Protein AF-A0A3M1WRM3-F1 (afdb_monomer)

Nearest PDB structures (foldseek):
  5mj6-assembly1_A  TM=8.760E-01  e=1.468E-23  Homo sapiens
  6oiu-assembly1_A  TM=8.843E-01  e=5.037E-23  Toxoplasma gondii ME49
  6oiu-assembly4_D  TM=8.715E-01  e=1.381E-22  Toxoplasma gondii ME49
  6oiu-assembly2_B  TM=8.677E-01  e=1.381E-22  Toxoplasma gondii ME49
  7v9o-assembly1_A  TM=8.723E-01  e=1.538E-21  Saccharopolyspora erythraea NRRL 2338

Secondary structure (DSSP, 8-state):
-EEEESSEEEEEEEETTTEEEEEEE-SS---GGG--EEEE--EEEEEEEETTEEEEEEE-GGGHHHHHHHHTTHHHHHHHHHHHH-S--SS-EEEEEE--SSSEE--TTEEEEEGGG--SSSTTHHHHHHHHHTTTBTTTBEESSGGGTHHHHHHHHHHHHHHHHHHT-HHHHHHHHHHHHHHHHHH--SS-SSPPP-SSGGGGSSTIIIIIHHHHHHHHHHHH-HHHHHHHHHHHHHHHTTSEE-HHHHHHHHHHHH----HHHHIIIIIS-S--EEEEEEEEETTTTEEEEEEEE-SSS---EEEEEEEE-TT-SS-EEEEEEE-SSEEEEEEE-SS--SEEEESTT--S--EEEE-

Foldseek 3Di:
DDKDWAADWDDWDDDPPRDIDTDHDWPFDWDPLQTDMDDDDWDKDQPDDAPNAGEMETHHPVLVQQRVQQRVLLRVLLNVLCVLQHHQQGRHAYEHEDCDPDQWRLRASHIYGYNVSRDSPNPCNLVSNLSSQLSQFCIFANAPDLLQLLSRQLRSQQSSLVCCCVVPRLVSSLVVLVVLLVQCVVWPDQFFLSHDDDPDSVVNVTSSSHSLSVLLLLLLCVVLDVVLSSVLSNQSSVVRGNHHDHPVSSQVSSCVSSVDDCVLSCCVRGHHGDFWEKEKEWDADPVQQKIKIKIATPDDDFHFDFKWKWFAAPPDPGTDIDTDTDGDRMDMDIGRDPHHGPDIDIPPSSNDSYHYHYD

Mean predicted aligned error: 3.59 Å

pLDDT: mean 96.82, std 2.42, range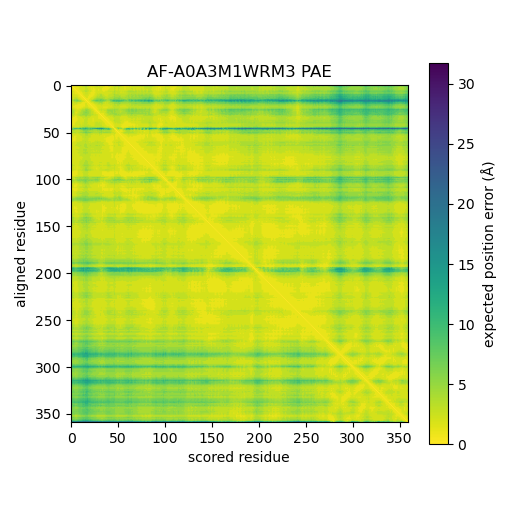 [78.56, 98.94]

Sequence (359 aa):
YQVVANGRLQEETDLPGDRRRTRWETEVRLPTKVMVIGVARFAIDHGAEAAGVPVSSWIYPQDRDAGFVDYALAVPILRFMTTYIGPYPYTKLANVQSSTRYGGMENAGNIFYAESSVTGDSTSEFLIAHEIAHQWFGNSASEARWGHIWLSEGFATYFTHLYREAAHSEKVMRAALAEDREVIFAQAPPWPVVSPPVKDLNYLLNANSYQKGGWILHMLRQQVGDSAFQAGIRRYYARYDLDNALTEDFQAVMEEVSGQDLEDFFQQWLYRAGNPQLKASWSWDSRRQEVTLTFTQEQGALYTLPVDIGFQLPGEAERRIETFDLNARTQTFRIPLPARPEAVVADPQVRLLARITWE

Structure (mmCIF, N/CA/C/O backbone):
data_AF-A0A3M1WRM3-F1
#
_entry.id   AF-A0A3M1WRM3-F1
#
loop_
_atom_site.group_PDB
_atom_site.id
_atom_site.type_symbol
_atom_site.label_atom_id
_atom_site.label_alt_id
_atom_site.label_comp_id
_atom_site.label_asym_id
_atom_site.label_entity_id
_atom_site.label_seq_id
_atom_site.pdbx_PDB_ins_code
_atom_site.Cartn_x
_atom_site.Cartn_y
_atom_site.Cartn_z
_atom_site.occupancy
_atom_site.B_iso_or_equiv
_atom_site.auth_seq_id
_atom_site.auth_comp_id
_atom_site.auth_asym_id
_atom_site.auth_atom_id
_atom_site.pdbx_PDB_model_num
ATOM 1 N N . TYR A 1 1 ? 24.821 9.384 -25.369 1.00 91.62 1 TYR A N 1
ATOM 2 C CA . TYR A 1 1 ? 23.695 9.211 -24.430 1.00 91.62 1 TYR A CA 1
ATOM 3 C C . TYR A 1 1 ? 23.357 7.739 -24.382 1.00 91.62 1 TYR A C 1
ATOM 5 O O . TYR A 1 1 ? 23.510 7.080 -25.404 1.00 91.62 1 TYR A O 1
ATOM 13 N N . GLN A 1 2 ? 22.943 7.230 -23.230 1.00 95.69 2 GLN A N 1
ATOM 14 C CA . GLN A 1 2 ? 22.372 5.898 -23.112 1.00 95.69 2 GLN A CA 1
ATOM 15 C C . GLN A 1 2 ? 20.848 6.002 -23.202 1.00 95.69 2 GLN A C 1
ATOM 17 O O . GLN A 1 2 ? 20.259 7.016 -22.819 1.00 95.69 2 GLN A O 1
ATOM 22 N N . VAL A 1 3 ? 20.228 4.967 -23.762 1.00 97.19 3 VAL A N 1
ATOM 23 C CA . VAL A 1 3 ? 18.776 4.867 -23.925 1.00 97.19 3 VAL A CA 1
ATOM 24 C C . VAL A 1 3 ? 18.283 3.747 -23.023 1.00 97.19 3 VAL A C 1
ATOM 26 O O . VAL A 1 3 ? 18.911 2.695 -22.976 1.00 97.19 3 VAL A O 1
ATOM 29 N N . VAL A 1 4 ? 17.163 3.960 -22.344 1.00 97.00 4 VAL A N 1
ATOM 30 C CA . VAL A 1 4 ? 16.451 2.943 -21.567 1.00 97.00 4 VAL A CA 1
ATOM 31 C C . VAL A 1 4 ? 14.976 2.973 -21.958 1.00 97.00 4 VAL A C 1
ATOM 33 O O . VAL A 1 4 ? 14.400 4.046 -22.119 1.00 97.00 4 VAL A O 1
ATOM 36 N N . ALA A 1 5 ? 14.367 1.811 -22.164 1.00 97.31 5 ALA A N 1
ATOM 37 C CA . ALA A 1 5 ? 12.948 1.689 -22.493 1.00 97.31 5 ALA A CA 1
ATOM 38 C C . ALA A 1 5 ? 12.374 0.368 -21.957 1.00 97.31 5 ALA A C 1
ATOM 40 O O . ALA A 1 5 ? 13.117 -0.485 -21.447 1.00 97.31 5 ALA A O 1
ATOM 41 N N . ASN A 1 6 ? 11.053 0.195 -22.087 1.00 97.19 6 ASN A N 1
ATOM 42 C CA . ASN A 1 6 ? 10.382 -1.071 -21.783 1.00 97.19 6 ASN A CA 1
ATOM 43 C C . ASN A 1 6 ? 10.990 -2.251 -22.562 1.00 97.19 6 ASN A C 1
ATOM 45 O O . ASN A 1 6 ? 11.439 -2.107 -23.700 1.00 97.19 6 ASN A O 1
ATOM 49 N N . GLY A 1 7 ? 10.971 -3.437 -21.949 1.00 95.12 7 GLY A N 1
ATOM 50 C CA . GLY A 1 7 ? 11.489 -4.664 -22.557 1.00 95.12 7 GLY A CA 1
ATOM 51 C C . GLY A 1 7 ? 13.013 -4.791 -22.525 1.00 95.12 7 GLY A C 1
ATOM 52 O O . GLY A 1 7 ? 13.686 -4.259 -21.641 1.00 95.12 7 GLY A O 1
ATOM 53 N N . ARG A 1 8 ? 13.563 -5.541 -23.482 1.00 94.31 8 ARG A N 1
ATOM 54 C CA . ARG A 1 8 ? 14.998 -5.810 -23.636 1.00 94.31 8 ARG A CA 1
ATOM 55 C C . ARG A 1 8 ? 15.576 -5.019 -24.806 1.00 94.31 8 ARG A C 1
ATOM 57 O O . ARG A 1 8 ? 14.936 -4.891 -25.849 1.00 94.31 8 ARG A O 1
ATOM 64 N N . LEU A 1 9 ? 16.806 -4.536 -24.639 1.00 95.69 9 LEU A N 1
ATOM 65 C CA . LEU A 1 9 ? 17.601 -3.992 -25.735 1.00 95.69 9 LEU A CA 1
ATOM 66 C C . LEU A 1 9 ? 17.977 -5.139 -26.681 1.00 95.69 9 LEU A C 1
ATOM 68 O O . LEU A 1 9 ? 18.618 -6.096 -26.257 1.00 95.69 9 LEU A O 1
ATOM 72 N N . GLN A 1 10 ? 17.567 -5.036 -27.942 1.00 96.81 10 GLN A N 1
ATOM 73 C CA . GLN A 1 10 ? 17.845 -6.030 -28.984 1.00 96.81 10 GLN A CA 1
ATOM 74 C C . GLN A 1 10 ? 19.042 -5.634 -29.844 1.00 96.81 10 GLN A C 1
ATOM 76 O O . GLN A 1 10 ? 19.822 -6.478 -30.270 1.00 96.81 10 GLN A O 1
ATOM 81 N N . GLU A 1 11 ? 19.169 -4.340 -30.127 1.00 97.31 11 GLU A N 1
ATOM 82 C CA . GLU A 1 11 ? 20.172 -3.818 -31.048 1.00 97.31 11 GLU A CA 1
ATOM 83 C C . GLU A 1 11 ? 20.590 -2.413 -30.622 1.00 97.31 11 GLU A C 1
ATOM 85 O O . GLU A 1 11 ? 19.749 -1.585 -30.259 1.00 97.31 11 GLU A O 1
ATOM 90 N N . GLU A 1 12 ? 21.886 -2.138 -30.724 1.00 96.56 12 GLU A N 1
ATOM 91 C CA . GLU A 1 12 ? 22.457 -0.799 -30.682 1.00 96.56 12 GLU A CA 1
ATOM 92 C C . GLU A 1 12 ? 23.380 -0.624 -31.896 1.00 96.56 12 GLU A C 1
ATOM 94 O O . GLU A 1 12 ? 24.244 -1.460 -32.156 1.00 96.56 12 GLU A O 1
ATOM 99 N N . THR A 1 13 ? 23.181 0.449 -32.664 1.00 96.62 13 THR A N 1
ATOM 100 C CA . THR A 1 13 ? 23.948 0.724 -33.887 1.00 96.62 13 THR A CA 1
ATOM 101 C C . THR A 1 13 ? 24.345 2.190 -33.950 1.00 96.62 13 THR A C 1
ATOM 103 O O . THR A 1 13 ? 23.487 3.081 -33.924 1.00 96.62 13 THR A O 1
ATOM 106 N N . ASP A 1 14 ? 25.643 2.446 -34.092 1.00 96.12 14 ASP A N 1
ATOM 107 C CA . ASP A 1 14 ? 26.153 3.777 -34.405 1.00 96.12 14 ASP A CA 1
ATOM 108 C C . ASP A 1 14 ? 25.859 4.120 -35.875 1.00 96.12 14 ASP A C 1
ATOM 110 O O . ASP A 1 14 ? 26.095 3.332 -36.792 1.00 96.12 14 ASP A O 1
ATOM 114 N N . LEU A 1 15 ? 25.302 5.308 -36.101 1.00 96.00 15 LEU A N 1
ATOM 115 C CA . LEU A 1 15 ? 24.902 5.827 -37.406 1.00 96.00 15 LEU A CA 1
ATOM 116 C C . LEU A 1 15 ? 25.759 7.047 -37.789 1.00 96.00 15 LEU A C 1
ATOM 118 O O . LEU A 1 15 ? 26.285 7.741 -36.915 1.00 96.00 15 LEU A O 1
ATOM 122 N N . PRO A 1 16 ? 25.851 7.397 -39.089 1.00 96.50 16 PRO A N 1
ATOM 123 C CA . PRO A 1 16 ? 26.533 8.614 -39.512 1.00 96.50 16 PRO A CA 1
ATOM 124 C C . PRO A 1 16 ? 25.957 9.884 -38.868 1.00 96.50 16 PRO A C 1
ATOM 126 O O . PRO A 1 16 ? 24.732 10.044 -38.746 1.00 96.50 16 PRO A O 1
ATOM 129 N N . GLY A 1 17 ? 26.861 10.815 -38.550 1.00 93.81 17 GLY A N 1
ATOM 130 C CA . GLY A 1 17 ? 26.539 12.136 -38.006 1.00 93.81 17 GLY A CA 1
ATOM 131 C C . GLY A 1 17 ? 26.310 12.159 -36.494 1.00 93.81 17 GLY A C 1
ATOM 132 O O . GLY A 1 17 ? 25.380 12.830 -36.065 1.00 93.81 17 GLY A O 1
ATOM 133 N N . ASP A 1 18 ? 27.113 11.420 -35.716 1.00 92.62 18 ASP A N 1
ATOM 134 C CA . ASP A 1 18 ? 27.019 11.334 -34.243 1.00 92.62 18 ASP A CA 1
ATOM 135 C C . ASP A 1 18 ? 25.614 10.938 -33.751 1.00 92.62 18 ASP A C 1
ATOM 137 O O . ASP A 1 18 ? 25.055 11.477 -32.796 1.00 92.62 18 ASP A O 1
ATOM 141 N N . ARG A 1 19 ? 24.992 10.002 -34.474 1.00 94.38 19 ARG A N 1
ATOM 142 C CA . ARG A 1 19 ? 23.676 9.459 -34.140 1.00 94.38 19 ARG A CA 1
ATOM 143 C C . ARG A 1 19 ? 23.813 8.007 -33.735 1.00 94.38 19 ARG A C 1
ATOM 145 O O . ARG A 1 19 ? 24.660 7.284 -34.244 1.00 94.38 19 ARG A O 1
ATOM 152 N N . ARG A 1 20 ? 22.902 7.562 -32.882 1.00 94.88 20 ARG A N 1
ATOM 153 C CA . ARG A 1 20 ? 22.774 6.166 -32.475 1.00 94.88 20 ARG A CA 1
ATOM 154 C C . ARG A 1 20 ? 21.327 5.731 -32.608 1.00 94.88 20 ARG A C 1
ATOM 156 O O . ARG A 1 20 ? 20.416 6.504 -32.312 1.00 94.88 20 ARG A O 1
ATOM 163 N N . ARG A 1 21 ? 21.119 4.498 -33.059 1.00 95.56 21 ARG A N 1
ATOM 164 C CA . ARG A 1 21 ? 19.822 3.822 -33.050 1.00 95.56 21 ARG A CA 1
ATOM 165 C C . ARG A 1 21 ? 19.861 2.712 -32.011 1.00 95.56 21 ARG A C 1
ATOM 167 O O . ARG A 1 21 ? 20.806 1.932 -31.996 1.00 95.56 21 ARG A O 1
ATOM 174 N N . THR A 1 22 ? 18.821 2.628 -31.191 1.00 97.38 22 THR A N 1
ATOM 175 C CA . THR A 1 22 ? 18.563 1.475 -30.325 1.00 97.38 22 THR A CA 1
ATOM 176 C C . THR A 1 22 ? 17.213 0.864 -30.685 1.00 97.38 22 THR A C 1
ATOM 178 O O . THR A 1 22 ? 16.271 1.584 -31.029 1.00 97.38 22 THR A O 1
ATOM 181 N N . ARG A 1 23 ? 17.118 -0.466 -30.641 1.00 97.56 23 ARG A N 1
ATOM 182 C CA . ARG A 1 23 ? 15.866 -1.212 -30.814 1.00 97.56 23 ARG A CA 1
ATOM 183 C C . ARG A 1 23 ? 15.558 -1.947 -29.519 1.00 97.56 23 ARG A C 1
ATOM 185 O O . ARG A 1 23 ? 16.370 -2.743 -29.054 1.00 97.56 23 ARG A O 1
ATOM 192 N N . TRP A 1 24 ? 14.382 -1.681 -28.965 1.00 97.31 24 TRP A N 1
ATOM 193 C CA . TRP A 1 24 ? 13.874 -2.309 -27.750 1.00 97.31 24 TRP A CA 1
ATOM 194 C C . TRP A 1 24 ? 12.643 -3.143 -28.080 1.00 97.31 24 TRP A C 1
ATOM 196 O O . TRP A 1 24 ? 11.853 -2.766 -28.946 1.00 97.31 24 TRP A O 1
ATOM 206 N N . GLU A 1 25 ? 12.499 -4.279 -27.409 1.00 96.12 25 GLU A N 1
ATOM 207 C CA . GLU A 1 25 ? 11.408 -5.220 -27.649 1.00 96.12 25 GLU A CA 1
ATOM 208 C C . GLU A 1 25 ? 10.909 -5.815 -26.333 1.00 96.12 25 GLU A C 1
ATOM 210 O O . GLU A 1 25 ? 11.701 -6.230 -25.484 1.00 96.12 25 GLU A O 1
ATOM 215 N N . THR A 1 26 ? 9.587 -5.856 -26.171 1.00 94.69 26 THR A N 1
ATOM 216 C CA . THR A 1 26 ? 8.895 -6.519 -25.063 1.00 94.69 26 THR A CA 1
ATOM 217 C C . THR A 1 26 ? 7.874 -7.493 -25.634 1.00 94.69 26 THR A C 1
ATOM 219 O O . THR A 1 26 ? 7.126 -7.142 -26.543 1.00 94.69 26 THR A O 1
ATOM 222 N N . GLU A 1 27 ? 7.839 -8.707 -25.092 1.00 90.88 27 GLU A N 1
ATOM 223 C CA . GLU A 1 27 ? 6.809 -9.708 -25.408 1.00 90.88 27 GLU A CA 1
ATOM 224 C C . GLU A 1 27 ? 5.552 -9.511 -24.547 1.00 90.88 27 GLU A C 1
ATOM 226 O O . GLU A 1 27 ? 4.472 -9.996 -24.876 1.00 90.88 27 GLU A O 1
ATOM 231 N N . VAL A 1 28 ? 5.684 -8.754 -23.454 1.00 93.31 28 VAL A N 1
ATOM 232 C CA . VAL A 1 28 ? 4.584 -8.408 -22.559 1.00 93.31 28 VAL A CA 1
ATOM 233 C C . VAL A 1 28 ? 3.776 -7.269 -23.170 1.00 93.31 28 VAL A C 1
ATOM 235 O O . VAL A 1 28 ? 4.336 -6.228 -23.531 1.00 93.31 28 VAL A O 1
ATOM 238 N N . ARG A 1 29 ? 2.454 -7.449 -23.267 1.00 91.44 29 ARG A N 1
ATOM 239 C CA . ARG A 1 29 ? 1.526 -6.392 -23.679 1.00 91.44 29 ARG A CA 1
ATOM 240 C C . ARG A 1 29 ? 1.481 -5.320 -22.592 1.00 91.44 29 ARG A C 1
ATOM 242 O O . ARG A 1 29 ? 1.154 -5.618 -21.452 1.00 91.44 29 ARG A O 1
ATOM 249 N N . LEU A 1 30 ? 1.768 -4.074 -22.962 1.00 92.44 30 LEU A N 1
ATOM 250 C CA . LEU A 1 30 ? 1.760 -2.944 -22.034 1.00 92.44 30 LEU A CA 1
ATOM 251 C C . LEU A 1 30 ? 0.628 -1.969 -22.375 1.00 92.44 30 LEU A C 1
ATOM 253 O O . LEU A 1 30 ? 0.494 -1.599 -23.548 1.00 92.44 30 LEU A O 1
ATOM 257 N N . PRO A 1 31 ? -0.162 -1.502 -21.393 1.00 89.88 31 PRO A N 1
ATOM 258 C CA . PRO A 1 31 ? -1.012 -0.338 -21.595 1.00 89.88 31 PRO A CA 1
ATOM 259 C C . PRO A 1 31 ? -0.143 0.906 -21.827 1.00 89.88 31 PRO A C 1
ATOM 261 O O . PRO A 1 31 ? 0.966 1.024 -21.308 1.00 89.88 31 PRO A O 1
ATOM 264 N N . THR A 1 32 ? -0.643 1.875 -22.591 1.00 91.56 32 THR A N 1
ATOM 265 C CA . THR A 1 32 ? 0.136 3.077 -22.940 1.00 91.56 32 THR A CA 1
ATOM 266 C C . THR A 1 32 ? 0.548 3.906 -21.723 1.00 91.56 32 THR A C 1
ATOM 268 O O . THR A 1 32 ? 1.582 4.565 -21.782 1.00 91.56 32 THR A O 1
ATOM 271 N N . LYS A 1 33 ? -0.203 3.836 -20.610 1.00 91.44 33 LYS A N 1
ATOM 272 C CA . LYS A 1 33 ? 0.094 4.571 -19.366 1.00 91.44 33 LYS A CA 1
ATOM 273 C C . LYS A 1 33 ? 1.449 4.198 -18.740 1.00 91.44 33 LYS A C 1
ATOM 275 O O . LYS A 1 33 ? 2.062 5.044 -18.107 1.00 91.44 33 LYS A O 1
ATOM 280 N N . VAL A 1 34 ? 1.942 2.974 -18.972 1.00 95.69 34 VAL A N 1
ATOM 281 C CA . VAL A 1 34 ? 3.189 2.459 -18.364 1.00 95.69 34 VAL A CA 1
ATOM 282 C C . VAL A 1 34 ? 4.361 2.384 -19.349 1.00 95.69 34 VAL A C 1
ATOM 284 O O . VAL A 1 34 ? 5.434 1.883 -19.001 1.00 95.69 34 VAL A O 1
ATOM 287 N N . MET A 1 35 ? 4.176 2.862 -20.583 1.00 96.25 35 MET A N 1
ATOM 288 C CA . MET A 1 35 ? 5.247 2.929 -21.579 1.00 96.25 35 MET A CA 1
ATOM 289 C C . MET A 1 35 ? 6.200 4.093 -21.282 1.00 96.25 35 MET A C 1
ATOM 291 O O . MET A 1 35 ? 5.762 5.170 -20.888 1.00 96.25 35 MET A O 1
ATOM 295 N N . VAL A 1 36 ? 7.500 3.898 -21.509 1.00 97.06 36 VAL A N 1
ATOM 296 C CA . VAL A 1 36 ? 8.535 4.904 -21.252 1.00 97.06 36 VAL A CA 1
ATOM 297 C C . VAL A 1 36 ? 9.739 4.747 -22.178 1.00 97.06 36 VAL A C 1
ATOM 299 O O . VAL A 1 36 ? 10.118 3.642 -22.573 1.00 97.06 36 VAL A O 1
ATOM 302 N N . ILE A 1 37 ? 10.367 5.880 -22.493 1.00 96.88 37 ILE A N 1
ATOM 303 C CA . ILE A 1 37 ? 11.693 5.966 -23.105 1.00 96.88 37 ILE A CA 1
ATOM 304 C C . ILE A 1 37 ? 12.466 7.057 -22.361 1.00 96.88 37 ILE A C 1
ATOM 306 O O . ILE A 1 37 ? 12.016 8.198 -22.291 1.00 96.88 37 ILE A O 1
ATOM 310 N N . GLY A 1 38 ? 13.638 6.716 -21.833 1.00 96.88 38 GLY A N 1
ATOM 311 C CA . GLY A 1 38 ? 14.584 7.647 -21.227 1.00 96.88 38 GLY A CA 1
ATOM 312 C C . GLY A 1 38 ? 15.847 7.761 -22.067 1.00 96.88 38 GLY A C 1
ATOM 313 O O . GLY A 1 38 ? 16.384 6.757 -22.537 1.00 96.88 38 GLY A O 1
ATOM 314 N N . VAL A 1 39 ? 16.336 8.988 -22.249 1.00 97.00 39 VAL A N 1
ATOM 315 C CA . VAL A 1 39 ? 17.587 9.272 -22.961 1.00 97.00 39 VAL A CA 1
ATOM 316 C C . VAL A 1 39 ? 18.372 10.309 -22.172 1.00 97.00 39 VAL A C 1
ATOM 318 O O . VAL A 1 39 ? 18.002 11.479 -22.139 1.00 97.00 39 VAL A O 1
ATOM 321 N N . ALA A 1 40 ? 19.472 9.890 -21.553 1.00 96.94 40 ALA A N 1
ATOM 322 C CA . ALA A 1 40 ? 20.362 10.788 -20.825 1.00 96.94 40 ALA A CA 1
ATOM 323 C C . ALA A 1 40 ? 21.799 10.259 -20.833 1.00 96.94 40 ALA A C 1
ATOM 325 O O . ALA A 1 40 ? 22.111 9.238 -21.450 1.00 96.94 40 ALA A O 1
ATOM 326 N N . ARG A 1 41 ? 22.728 11.030 -20.264 1.00 97.19 41 ARG A N 1
ATOM 327 C CA . ARG A 1 41 ? 24.021 10.468 -19.875 1.00 97.19 41 ARG A CA 1
ATOM 328 C C . ARG A 1 41 ? 23.770 9.831 -18.522 1.00 97.19 41 ARG A C 1
ATOM 330 O O . ARG A 1 41 ? 23.332 10.539 -17.627 1.00 97.19 41 ARG A O 1
ATOM 337 N N . PHE A 1 42 ? 24.021 8.537 -18.406 1.00 98.12 42 PHE A N 1
ATOM 338 C CA . PHE A 1 42 ? 23.844 7.791 -17.170 1.00 98.12 42 PHE A CA 1
ATOM 339 C C . PHE A 1 42 ? 25.171 7.158 -16.744 1.00 98.12 42 PHE A C 1
ATOM 341 O O . PHE A 1 42 ? 25.923 6.646 -17.577 1.00 98.12 42 PHE A O 1
ATOM 348 N N . ALA A 1 43 ? 25.443 7.181 -15.444 1.00 98.19 43 ALA A N 1
ATOM 349 C CA . ALA A 1 43 ? 26.211 6.145 -14.780 1.00 98.19 43 ALA A CA 1
ATOM 350 C C . ALA A 1 43 ? 25.261 4.968 -14.520 1.00 98.19 43 ALA A C 1
ATOM 352 O O . ALA A 1 43 ? 24.160 5.162 -14.004 1.00 98.19 43 ALA A O 1
ATOM 353 N N . ILE A 1 44 ? 25.666 3.762 -14.918 1.00 98.12 44 ILE A N 1
ATOM 354 C CA . ILE A 1 44 ? 24.797 2.584 -14.864 1.00 98.12 44 ILE A CA 1
ATOM 355 C C . ILE A 1 44 ? 25.462 1.497 -14.031 1.00 98.12 44 ILE A C 1
ATOM 357 O O . ILE A 1 44 ? 26.632 1.181 -14.254 1.00 98.12 44 ILE A O 1
ATOM 361 N N . ASP A 1 45 ? 24.702 0.927 -13.102 1.00 97.38 45 ASP A N 1
ATOM 362 C CA . ASP A 1 45 ? 25.045 -0.311 -12.411 1.00 97.38 45 ASP A CA 1
ATOM 363 C C . ASP A 1 45 ? 24.112 -1.434 -12.885 1.00 97.38 45 ASP A C 1
ATOM 365 O O . ASP A 1 45 ? 22.889 -1.309 -12.816 1.00 97.38 45 ASP A O 1
ATOM 369 N N . HIS A 1 46 ? 24.694 -2.518 -13.402 1.00 92.06 46 HIS A N 1
ATOM 370 C CA . HIS A 1 46 ? 23.990 -3.713 -13.881 1.00 92.06 46 HIS A CA 1
ATOM 371 C C . HIS A 1 46 ? 24.148 -4.916 -12.933 1.00 92.06 46 HIS A C 1
ATOM 373 O O . HIS A 1 46 ? 23.675 -6.003 -13.253 1.00 92.06 46 HIS A O 1
ATOM 379 N N . GLY A 1 47 ? 24.875 -4.764 -11.821 1.00 78.56 47 GLY A N 1
ATOM 380 C CA . GLY A 1 47 ? 25.437 -5.875 -11.049 1.00 78.56 47 GL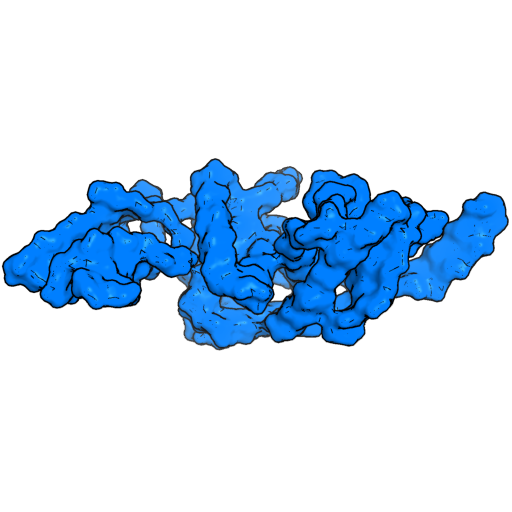Y A CA 1
ATOM 381 C C . GLY A 1 47 ? 24.475 -6.623 -10.125 1.00 78.56 47 GLY A C 1
ATOM 382 O O . GLY A 1 47 ? 24.938 -7.457 -9.348 1.00 78.56 47 GLY A O 1
ATOM 383 N N . ALA A 1 48 ? 23.171 -6.338 -10.171 1.00 92.69 48 ALA A N 1
ATOM 384 C CA . ALA A 1 48 ? 22.201 -6.892 -9.236 1.00 92.69 48 ALA A CA 1
ATOM 385 C C . ALA A 1 48 ? 21.190 -7.841 -9.896 1.00 92.69 48 ALA A C 1
ATOM 387 O O . ALA A 1 48 ? 20.771 -7.678 -11.041 1.00 92.69 48 ALA A O 1
ATOM 388 N N . GLU A 1 49 ? 20.744 -8.822 -9.117 1.00 96.00 49 GLU A N 1
ATOM 389 C CA . GLU A 1 49 ? 19.652 -9.725 -9.464 1.00 96.00 49 GLU A CA 1
ATOM 390 C C . GLU A 1 49 ? 18.791 -9.971 -8.220 1.00 96.00 49 GLU A C 1
ATOM 392 O O . GLU A 1 49 ? 19.304 -10.165 -7.112 1.00 96.00 49 GLU A O 1
ATOM 397 N N . ALA A 1 50 ? 17.472 -9.995 -8.395 1.00 95.56 50 ALA A N 1
ATOM 398 C CA . ALA A 1 50 ? 16.542 -10.432 -7.363 1.00 95.56 50 ALA A CA 1
ATOM 399 C C . ALA A 1 50 ? 15.502 -11.376 -7.966 1.00 95.56 50 ALA A C 1
ATOM 401 O O . ALA A 1 50 ? 14.850 -11.049 -8.949 1.00 95.56 50 ALA A O 1
ATOM 402 N N . ALA A 1 51 ? 15.364 -12.561 -7.364 1.00 92.81 51 ALA A N 1
ATOM 403 C CA . ALA A 1 51 ? 14.421 -13.595 -7.794 1.00 92.81 51 ALA A CA 1
ATOM 404 C C . ALA A 1 51 ? 14.527 -13.966 -9.294 1.00 92.81 51 ALA A C 1
ATOM 406 O O . ALA A 1 51 ? 13.513 -14.180 -9.953 1.00 92.81 51 ALA A O 1
ATOM 407 N N . GLY A 1 52 ? 15.750 -14.035 -9.839 1.00 94.75 52 GLY A N 1
ATOM 408 C CA . GLY A 1 52 ? 15.986 -14.334 -11.258 1.00 94.75 52 GLY A CA 1
ATOM 409 C C . GLY A 1 52 ? 15.725 -13.162 -12.211 1.00 94.75 52 GLY A C 1
ATOM 410 O O . GLY A 1 52 ? 15.779 -13.340 -13.427 1.00 94.75 52 GLY A O 1
ATOM 411 N N . VAL A 1 53 ? 15.434 -11.969 -11.684 1.00 97.12 53 VAL A N 1
ATOM 412 C CA . VAL A 1 53 ? 15.195 -10.750 -12.461 1.00 97.12 53 VAL A CA 1
ATOM 413 C C . VAL A 1 53 ? 16.441 -9.863 -12.408 1.00 97.12 53 VAL A C 1
ATOM 415 O O . VAL A 1 53 ? 16.848 -9.470 -11.310 1.00 97.12 53 VAL A O 1
ATOM 418 N N . PRO A 1 54 ? 17.033 -9.493 -13.559 1.00 97.50 54 PRO A N 1
ATOM 419 C CA . PRO A 1 54 ? 18.096 -8.495 -13.606 1.00 97.50 54 PRO A CA 1
ATOM 420 C C . PRO A 1 54 ? 17.603 -7.139 -13.089 1.00 97.50 54 PRO A C 1
ATOM 422 O O . PRO A 1 54 ? 16.599 -6.614 -13.584 1.00 97.50 54 PRO A O 1
ATOM 425 N N . VAL A 1 55 ? 18.331 -6.562 -12.132 1.00 98.50 55 VAL A N 1
ATOM 426 C CA . VAL A 1 55 ? 18.048 -5.248 -11.543 1.00 98.50 55 VAL A CA 1
ATOM 427 C C . VAL A 1 55 ? 19.183 -4.290 -11.893 1.00 98.50 55 VAL A C 1
ATOM 429 O O . VAL A 1 55 ? 20.356 -4.639 -11.784 1.00 98.50 55 VAL A O 1
ATOM 432 N N . SER A 1 56 ? 18.848 -3.077 -12.335 1.00 98.44 56 SER A N 1
ATOM 433 C CA . SER A 1 56 ? 19.851 -2.061 -12.681 1.00 98.44 56 SER A CA 1
ATOM 434 C C . SER A 1 56 ? 19.479 -0.673 -12.181 1.00 98.44 56 SER A C 1
ATOM 436 O O . SER A 1 56 ? 18.295 -0.359 -12.071 1.00 98.44 56 SER A O 1
ATOM 438 N N . SER A 1 57 ? 20.490 0.158 -11.939 1.00 98.38 57 SER A N 1
ATOM 439 C CA . SER A 1 57 ? 20.348 1.556 -11.518 1.00 98.38 57 SER A CA 1
ATOM 440 C C . SER A 1 57 ? 20.922 2.477 -12.588 1.00 98.38 57 SER A C 1
ATOM 442 O O . SER A 1 57 ? 22.067 2.306 -13.003 1.00 98.38 57 SER A O 1
ATOM 444 N N . TRP A 1 58 ? 20.130 3.443 -13.043 1.00 98.50 58 TRP A N 1
ATOM 445 C CA . TRP A 1 58 ? 20.464 4.393 -14.103 1.00 98.50 58 TRP A CA 1
ATOM 446 C C . TRP A 1 58 ? 20.420 5.803 -13.524 1.00 98.50 58 TRP A C 1
ATOM 448 O O . TRP A 1 58 ? 19.355 6.402 -13.403 1.00 98.50 58 TRP A O 1
ATOM 458 N N . ILE A 1 59 ? 21.586 6.311 -13.140 1.00 98.44 59 ILE A N 1
ATOM 459 C CA . ILE A 1 59 ? 21.739 7.541 -12.355 1.00 98.44 59 ILE A CA 1
ATOM 460 C C . ILE A 1 59 ? 22.485 8.574 -13.188 1.00 98.44 59 ILE A C 1
ATOM 462 O O . ILE A 1 59 ? 23.357 8.222 -13.985 1.00 98.44 59 ILE A O 1
ATOM 466 N N . TYR A 1 60 ? 22.178 9.856 -13.041 1.00 98.56 60 TYR A N 1
ATOM 467 C CA . TYR A 1 60 ? 22.981 10.885 -13.682 1.00 98.56 60 TYR A CA 1
ATOM 468 C C . TYR A 1 60 ? 24.421 10.883 -13.135 1.00 98.56 60 TYR A C 1
ATOM 470 O O . TYR A 1 60 ? 24.633 10.643 -11.948 1.00 98.56 60 TYR A O 1
ATOM 478 N N . PRO A 1 61 ? 25.451 11.146 -13.965 1.00 98.38 61 PRO A N 1
ATOM 479 C CA . PRO A 1 61 ? 26.844 10.985 -13.560 1.00 98.38 61 PRO A CA 1
ATOM 480 C C . PRO A 1 61 ? 27.240 11.771 -12.309 1.00 98.38 61 PRO A C 1
ATOM 482 O O . PRO A 1 61 ? 28.064 11.284 -11.542 1.00 98.38 61 PRO A O 1
ATOM 485 N N . GLN A 1 62 ? 26.665 12.960 -12.104 1.00 98.12 62 GLN A N 1
ATOM 486 C CA . GLN A 1 62 ? 26.951 13.791 -10.933 1.00 98.12 62 GLN A CA 1
ATOM 487 C C . GLN A 1 62 ? 26.404 13.213 -9.619 1.00 98.12 62 GLN A C 1
ATOM 489 O O . GLN A 1 62 ? 26.960 13.503 -8.566 1.00 98.12 62 GLN A O 1
ATOM 494 N N . ASP A 1 63 ? 25.382 12.357 -9.695 1.00 98.38 63 ASP A N 1
ATOM 495 C CA . ASP A 1 63 ? 24.687 11.786 -8.538 1.00 98.38 63 ASP A CA 1
ATOM 496 C C . ASP A 1 63 ? 25.059 10.312 -8.308 1.00 98.38 63 ASP A C 1
ATOM 498 O O . ASP A 1 63 ? 24.515 9.661 -7.420 1.00 98.38 63 ASP A O 1
ATOM 502 N N . ARG A 1 64 ? 25.993 9.772 -9.108 1.00 97.81 64 ARG A N 1
ATOM 503 C CA . ARG A 1 64 ? 26.327 8.341 -9.190 1.00 97.81 64 ARG A CA 1
ATOM 504 C C . ARG A 1 64 ? 26.454 7.662 -7.828 1.00 97.81 64 ARG A C 1
ATOM 506 O O . ARG A 1 64 ? 25.806 6.645 -7.601 1.00 97.81 64 ARG A O 1
ATOM 513 N N . ASP A 1 65 ? 27.330 8.175 -6.968 1.00 97.69 65 ASP A N 1
ATOM 514 C CA . ASP A 1 65 ? 27.695 7.482 -5.729 1.00 97.69 65 ASP A CA 1
ATOM 515 C C . ASP A 1 65 ? 26.520 7.448 -4.743 1.00 97.69 65 ASP A C 1
ATOM 517 O O . ASP A 1 65 ? 26.275 6.415 -4.127 1.00 97.69 65 ASP A O 1
ATOM 521 N N . ALA A 1 66 ? 25.748 8.536 -4.659 1.00 98.00 66 ALA A N 1
ATOM 522 C CA . ALA A 1 66 ? 24.533 8.606 -3.851 1.00 98.00 66 ALA A CA 1
ATOM 523 C C . ALA A 1 66 ? 23.413 7.726 -4.436 1.00 98.00 66 ALA A C 1
ATOM 525 O O . ALA A 1 66 ? 22.851 6.883 -3.742 1.00 98.00 66 ALA A O 1
ATOM 526 N N . GLY A 1 67 ? 23.139 7.852 -5.736 1.00 97.62 67 GLY A N 1
ATOM 527 C CA . GLY A 1 67 ? 22.029 7.150 -6.380 1.00 97.62 67 GLY A CA 1
ATOM 528 C C . GLY A 1 67 ? 22.219 5.636 -6.448 1.00 97.62 67 GLY A C 1
ATOM 529 O O . GLY A 1 67 ? 21.244 4.893 -6.369 1.00 97.62 67 GLY A O 1
ATOM 530 N N . PHE A 1 68 ? 23.459 5.146 -6.548 1.00 97.81 68 PHE A N 1
ATOM 531 C CA . PHE A 1 68 ? 23.725 3.707 -6.459 1.00 97.81 68 PHE A CA 1
ATOM 532 C C . PHE A 1 68 ? 23.451 3.145 -5.062 1.00 97.81 68 PHE A C 1
ATOM 534 O O . PHE A 1 68 ? 22.989 2.010 -4.968 1.00 97.81 68 PHE A O 1
ATOM 541 N N . VAL A 1 69 ? 23.677 3.923 -3.997 1.00 97.00 69 VAL A N 1
ATOM 542 C CA . VAL A 1 69 ? 23.290 3.531 -2.633 1.00 97.00 69 VAL A CA 1
ATOM 543 C C . VAL A 1 69 ? 21.769 3.457 -2.521 1.00 97.00 69 VAL A C 1
ATOM 545 O O . VAL A 1 69 ? 21.241 2.422 -2.120 1.00 97.00 69 VAL A O 1
ATOM 548 N N . ASP A 1 70 ? 21.061 4.508 -2.936 1.00 97.38 70 ASP A N 1
ATOM 549 C CA . ASP A 1 70 ? 19.606 4.574 -2.774 1.00 97.38 70 ASP A CA 1
ATOM 550 C C . ASP A 1 70 ? 18.876 3.513 -3.607 1.00 97.38 70 ASP A C 1
ATOM 552 O O . ASP A 1 70 ? 17.981 2.829 -3.115 1.00 97.38 70 ASP A O 1
ATOM 556 N N . TYR A 1 71 ? 19.256 3.321 -4.874 1.00 97.81 71 TYR A N 1
ATOM 557 C CA . TYR A 1 71 ? 18.512 2.421 -5.765 1.00 97.81 71 TYR A CA 1
ATOM 558 C C . TYR A 1 71 ? 18.887 0.947 -5.582 1.00 97.81 71 TYR A C 1
ATOM 560 O O . TYR A 1 71 ? 18.166 0.068 -6.060 1.00 97.81 71 TYR A O 1
ATOM 568 N N . ALA A 1 72 ? 19.952 0.638 -4.831 1.00 96.94 72 ALA A N 1
ATOM 569 C CA . ALA A 1 72 ? 20.248 -0.734 -4.417 1.00 96.94 72 ALA A CA 1
ATOM 570 C C . ALA A 1 72 ? 19.137 -1.336 -3.531 1.00 96.94 72 ALA A C 1
ATOM 572 O O . ALA A 1 72 ? 18.965 -2.559 -3.511 1.00 96.94 72 ALA A O 1
ATOM 573 N N . LEU A 1 73 ? 18.326 -0.498 -2.869 1.00 97.31 73 LEU A N 1
ATOM 574 C CA . LEU A 1 73 ? 17.155 -0.915 -2.082 1.00 97.31 73 LEU A CA 1
ATOM 575 C C . LEU A 1 73 ? 16.112 -1.674 -2.915 1.00 97.31 73 LEU A C 1
ATOM 577 O O . LEU A 1 73 ? 15.364 -2.488 -2.375 1.00 97.31 73 LEU A O 1
ATOM 581 N N . ALA A 1 74 ? 16.095 -1.489 -4.238 1.00 98.31 74 ALA A N 1
ATOM 582 C CA . ALA A 1 74 ? 15.190 -2.216 -5.122 1.00 98.31 74 ALA A CA 1
ATOM 583 C C . ALA A 1 74 ? 15.362 -3.745 -5.037 1.00 98.31 74 ALA A C 1
ATOM 585 O O . ALA A 1 74 ? 14.404 -4.488 -5.243 1.00 98.31 74 ALA A O 1
ATOM 586 N N . VAL A 1 75 ? 16.563 -4.237 -4.713 1.00 98.25 75 VAL A N 1
ATOM 587 C CA . VAL A 1 75 ? 16.882 -5.674 -4.663 1.00 98.25 75 VAL A CA 1
ATOM 588 C C . VAL A 1 75 ? 16.134 -6.407 -3.536 1.00 98.25 75 VAL A C 1
ATOM 590 O O . VAL A 1 75 ? 15.425 -7.378 -3.836 1.00 98.25 75 VAL A O 1
ATOM 593 N N . PRO A 1 76 ? 16.254 -6.017 -2.247 1.00 98.25 76 PRO A N 1
ATOM 594 C CA . PRO A 1 76 ? 15.487 -6.653 -1.176 1.00 98.25 76 PRO A CA 1
ATOM 595 C C . PRO A 1 76 ? 13.974 -6.456 -1.337 1.00 98.25 76 PRO A C 1
ATOM 597 O O . PRO A 1 76 ? 13.221 -7.404 -1.105 1.00 98.25 76 PRO A O 1
ATOM 600 N N . ILE A 1 77 ? 13.530 -5.288 -1.813 1.00 98.69 77 ILE A N 1
ATOM 601 C CA . ILE A 1 77 ? 12.111 -5.002 -2.071 1.00 98.69 77 ILE A CA 1
ATOM 602 C C . ILE A 1 77 ? 11.551 -5.955 -3.131 1.00 98.69 77 ILE A C 1
ATOM 604 O O . ILE A 1 77 ? 10.553 -6.633 -2.885 1.00 98.69 77 ILE A O 1
ATOM 608 N N . LEU A 1 78 ? 12.207 -6.076 -4.292 1.00 98.75 78 LEU A N 1
ATOM 609 C CA . LEU A 1 78 ? 11.742 -6.948 -5.373 1.00 98.75 78 LEU A CA 1
ATOM 610 C C . LEU A 1 78 ? 11.658 -8.410 -4.916 1.00 98.75 78 LEU A C 1
ATOM 612 O O . LEU A 1 78 ? 10.707 -9.119 -5.254 1.00 98.75 78 LEU A O 1
ATOM 616 N N . ARG A 1 79 ? 12.622 -8.860 -4.105 1.00 98.50 79 ARG A N 1
ATOM 617 C CA . ARG A 1 79 ? 12.626 -10.212 -3.529 1.00 98.50 79 ARG A CA 1
ATOM 618 C C . ARG A 1 79 ? 11.440 -10.435 -2.594 1.00 98.50 79 ARG A C 1
ATOM 620 O O . ARG A 1 79 ? 10.803 -11.489 -2.672 1.00 98.50 79 ARG A O 1
ATOM 627 N N . PHE A 1 80 ? 11.142 -9.463 -1.733 1.00 98.69 80 PHE A N 1
ATOM 628 C CA . PHE A 1 80 ? 9.983 -9.511 -0.847 1.00 98.69 80 PHE A CA 1
ATOM 629 C C . PHE A 1 80 ? 8.680 -9.595 -1.648 1.00 98.69 80 PHE A C 1
ATOM 631 O O . PHE A 1 80 ? 7.918 -10.543 -1.458 1.00 98.69 80 PHE A O 1
ATOM 638 N N . MET A 1 81 ? 8.471 -8.676 -2.597 1.00 98.62 81 MET A N 1
ATOM 639 C CA . MET A 1 81 ? 7.257 -8.631 -3.420 1.00 98.62 81 MET A CA 1
ATOM 640 C C . MET A 1 81 ? 7.062 -9.930 -4.208 1.00 98.62 81 MET A C 1
ATOM 642 O O . MET A 1 81 ? 5.986 -10.523 -4.163 1.00 98.62 81 MET A O 1
ATOM 646 N N . THR A 1 82 ? 8.128 -10.446 -4.830 1.00 98.62 82 THR A N 1
ATOM 647 C CA . THR A 1 82 ? 8.078 -11.714 -5.578 1.00 98.62 82 THR A CA 1
ATOM 648 C C . THR A 1 82 ? 7.714 -12.895 -4.678 1.00 98.62 82 THR A C 1
ATOM 650 O O . THR A 1 82 ? 6.938 -13.767 -5.064 1.00 98.62 82 THR A O 1
ATOM 653 N N . THR A 1 83 ? 8.243 -12.926 -3.451 1.00 98.44 83 THR A N 1
ATOM 654 C CA . THR A 1 83 ? 7.947 -13.994 -2.485 1.00 98.44 83 THR A CA 1
ATOM 655 C C . THR A 1 83 ? 6.512 -13.897 -1.969 1.00 98.44 83 THR A C 1
ATOM 657 O O . THR A 1 83 ? 5.843 -14.917 -1.786 1.00 98.44 83 THR A O 1
ATOM 660 N N . TYR A 1 84 ? 6.023 -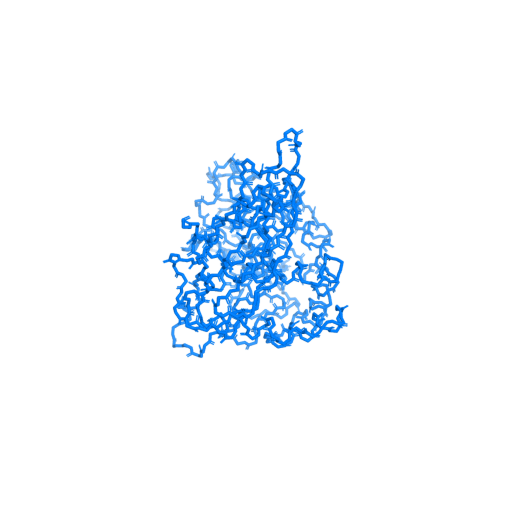12.684 -1.716 1.00 98.69 84 TYR A N 1
ATOM 661 C CA . TYR A 1 84 ? 4.697 -12.473 -1.151 1.00 98.69 84 TYR A CA 1
ATOM 662 C C . TYR A 1 84 ? 3.592 -12.674 -2.198 1.00 98.69 84 TYR A C 1
ATOM 664 O O . TYR A 1 84 ? 2.643 -13.415 -1.938 1.00 98.69 84 TYR A O 1
ATOM 672 N N . ILE A 1 85 ? 3.737 -12.063 -3.378 1.00 98.69 85 ILE A N 1
ATOM 673 C CA . ILE A 1 85 ? 2.691 -11.946 -4.407 1.00 98.69 85 ILE A CA 1
ATOM 674 C C . ILE A 1 85 ? 2.763 -13.074 -5.438 1.00 98.69 85 ILE A C 1
ATOM 676 O O . ILE A 1 85 ? 1.755 -13.712 -5.728 1.00 98.69 85 ILE A O 1
ATOM 680 N N . GLY A 1 86 ? 3.939 -13.318 -6.013 1.00 98.12 86 GLY A N 1
ATOM 681 C CA . GLY A 1 86 ? 4.110 -14.243 -7.131 1.00 98.12 86 GLY A CA 1
ATOM 682 C C . GLY A 1 86 ? 5.179 -13.785 -8.126 1.00 98.12 86 GLY A C 1
ATOM 683 O O . GLY A 1 86 ? 5.823 -12.757 -7.908 1.00 98.12 86 GLY A O 1
ATOM 684 N N . PRO A 1 87 ? 5.384 -14.538 -9.223 1.00 97.44 87 PRO A N 1
ATOM 685 C CA . PRO A 1 87 ? 6.429 -14.263 -10.208 1.00 97.44 87 PRO A CA 1
ATOM 686 C C . PRO A 1 87 ? 6.381 -12.834 -10.751 1.00 97.44 87 PRO A C 1
ATOM 688 O O . PRO A 1 87 ? 5.304 -12.293 -10.996 1.00 97.44 87 PRO A O 1
ATOM 691 N N . TYR A 1 88 ? 7.551 -12.234 -10.956 1.00 98.00 88 TYR A N 1
ATOM 692 C CA . TYR A 1 88 ? 7.667 -10.912 -11.563 1.00 98.00 88 TYR A CA 1
ATOM 693 C C . TYR A 1 88 ? 7.283 -10.961 -13.058 1.00 98.00 88 TYR A C 1
ATOM 695 O O . TYR A 1 88 ? 7.789 -11.836 -13.766 1.00 98.00 88 TYR A O 1
ATOM 703 N N . PRO A 1 89 ? 6.434 -10.045 -13.562 1.00 96.19 89 PRO A N 1
ATOM 704 C CA . PRO A 1 89 ? 5.840 -10.177 -14.898 1.00 96.19 89 PRO A CA 1
ATOM 705 C C . PRO A 1 89 ? 6.728 -9.670 -16.047 1.00 96.19 89 PRO A C 1
ATOM 707 O O . PRO A 1 89 ? 6.405 -9.893 -17.213 1.00 96.19 89 PRO A O 1
ATOM 710 N N . TYR A 1 90 ? 7.844 -8.985 -15.764 1.00 96.81 90 TYR A N 1
ATOM 711 C CA . TYR A 1 90 ? 8.690 -8.358 -16.791 1.00 96.81 90 TYR A CA 1
ATOM 712 C C . TYR A 1 90 ? 10.103 -8.946 -16.863 1.00 96.81 90 TYR A C 1
ATOM 714 O O . TYR A 1 90 ? 10.578 -9.664 -15.991 1.00 96.81 90 TYR A O 1
ATOM 722 N N . THR A 1 91 ? 10.825 -8.616 -17.935 1.00 94.00 91 THR A N 1
ATOM 723 C CA . THR A 1 91 ? 12.136 -9.213 -18.241 1.00 94.00 91 THR A CA 1
ATOM 724 C C . THR A 1 91 ? 13.318 -8.652 -17.446 1.00 94.00 91 THR A C 1
ATOM 726 O O . THR A 1 91 ? 14.401 -9.237 -17.491 1.00 94.00 91 THR A O 1
ATOM 729 N N . LYS A 1 92 ? 13.147 -7.477 -16.833 1.00 96.69 92 LYS A N 1
ATOM 730 C CA . LYS A 1 92 ? 14.133 -6.745 -16.025 1.00 96.69 92 LYS A CA 1
ATOM 731 C C . LYS A 1 92 ? 13.421 -5.697 -15.168 1.00 96.69 92 LYS A C 1
ATOM 733 O O . LYS A 1 92 ? 12.301 -5.315 -15.507 1.00 96.69 92 LYS A O 1
ATOM 738 N N . LEU A 1 93 ? 14.118 -5.178 -14.161 1.00 98.38 93 LEU A N 1
ATOM 739 C CA . LEU A 1 93 ? 13.744 -3.963 -13.442 1.00 98.38 93 LEU A CA 1
ATOM 740 C C . LEU A 1 93 ? 14.881 -2.932 -13.532 1.00 98.38 93 LEU A C 1
ATOM 742 O O . LEU A 1 93 ? 15.960 -3.123 -12.973 1.00 98.38 93 LEU A O 1
ATOM 746 N N . ALA A 1 94 ? 14.662 -1.836 -14.255 1.00 98.38 94 ALA A N 1
ATOM 747 C CA . ALA A 1 94 ? 15.563 -0.685 -14.258 1.00 98.38 94 ALA A CA 1
ATOM 748 C C . ALA A 1 94 ? 15.005 0.420 -13.354 1.00 98.38 94 ALA A C 1
ATOM 750 O O . ALA A 1 94 ? 13.874 0.845 -13.548 1.00 98.38 94 ALA A O 1
ATOM 751 N N . ASN A 1 95 ? 15.804 0.890 -12.401 1.00 98.50 95 ASN A N 1
ATOM 752 C CA . ASN A 1 95 ? 15.503 2.032 -11.544 1.00 98.50 95 ASN A CA 1
ATOM 753 C C . ASN A 1 95 ? 16.233 3.249 -12.112 1.00 98.50 95 ASN A C 1
ATOM 755 O O . ASN A 1 95 ? 17.461 3.234 -12.218 1.00 98.50 95 ASN A O 1
ATOM 759 N N . VAL A 1 96 ? 15.495 4.265 -12.546 1.00 98.56 96 VAL A N 1
ATOM 760 C CA . VAL A 1 96 ? 16.013 5.342 -13.395 1.00 98.56 96 VAL A CA 1
ATOM 761 C C . VAL A 1 96 ? 15.776 6.690 -12.733 1.00 98.56 96 VAL A C 1
ATOM 763 O O . VAL A 1 96 ? 14.636 7.068 -12.481 1.00 98.56 96 VAL A O 1
ATOM 766 N N . GLN A 1 97 ? 16.845 7.441 -12.479 1.00 98.38 97 GLN A N 1
ATOM 767 C CA . GLN A 1 97 ? 16.738 8.837 -12.070 1.00 98.38 97 GLN A CA 1
ATOM 768 C C . GLN A 1 97 ? 16.259 9.660 -13.270 1.00 98.38 97 GLN A C 1
ATOM 770 O O . GLN A 1 97 ? 16.759 9.500 -14.387 1.00 98.38 97 GLN A O 1
ATOM 775 N N . SER A 1 98 ? 15.275 10.530 -13.065 1.00 97.69 98 SER A N 1
ATOM 776 C CA . SER A 1 98 ? 14.592 11.213 -14.160 1.00 97.69 98 SER A CA 1
ATOM 777 C C . SER A 1 98 ? 14.025 12.572 -13.759 1.00 97.69 98 SER A C 1
ATOM 779 O O . SER A 1 98 ? 13.851 12.882 -12.584 1.00 97.69 98 SER A O 1
ATOM 781 N N . SER A 1 99 ? 13.652 13.361 -14.766 1.00 93.75 99 SER A N 1
ATOM 782 C CA . SER A 1 99 ? 12.968 14.649 -14.616 1.00 93.75 99 SER A CA 1
ATOM 783 C C . SER A 1 99 ? 11.443 14.526 -14.463 1.00 93.75 99 SER A C 1
ATOM 785 O O . SER A 1 99 ? 10.707 15.451 -14.818 1.00 93.75 99 SER A O 1
ATOM 787 N N . THR A 1 100 ? 10.938 13.380 -13.986 1.00 92.50 100 THR A N 1
ATOM 788 C CA . THR A 1 100 ? 9.502 13.222 -13.713 1.00 92.50 100 THR A CA 1
ATOM 789 C C . THR A 1 100 ? 9.015 14.294 -12.732 1.00 92.50 100 THR A C 1
ATOM 791 O O . THR A 1 100 ? 9.731 14.711 -11.824 1.00 92.50 100 THR A O 1
ATOM 794 N N . ARG A 1 101 ? 7.776 14.759 -12.926 1.00 89.12 101 ARG A N 1
ATOM 795 C CA . ARG A 1 101 ? 7.126 15.732 -12.031 1.00 89.12 101 ARG A CA 1
ATOM 796 C C . ARG A 1 101 ? 6.522 15.094 -10.774 1.00 89.12 101 ARG A C 1
ATOM 798 O O . ARG A 1 101 ? 6.065 15.818 -9.895 1.00 89.12 101 ARG A O 1
ATOM 805 N N . TYR A 1 102 ? 6.433 13.767 -10.750 1.00 91.31 102 TYR A N 1
ATOM 806 C CA . TYR A 1 102 ? 5.920 12.964 -9.638 1.00 91.31 102 TYR A CA 1
ATOM 807 C C . TYR A 1 102 ? 7.082 12.461 -8.774 1.00 91.31 102 TYR A C 1
ATOM 809 O O . TYR A 1 102 ? 8.226 12.589 -9.186 1.00 91.31 102 TYR A O 1
ATOM 817 N N . GLY A 1 103 ? 6.824 11.883 -7.596 1.00 89.75 103 GLY A N 1
ATOM 818 C CA . GLY A 1 103 ? 7.896 11.262 -6.797 1.00 89.75 103 GLY A CA 1
ATOM 819 C C . GLY A 1 103 ? 8.552 10.088 -7.536 1.00 89.75 103 GLY A C 1
ATOM 820 O O . GLY A 1 103 ? 9.777 10.022 -7.652 1.00 89.75 103 GLY A O 1
ATOM 821 N N . GLY A 1 104 ? 7.716 9.222 -8.108 1.00 95.00 104 GLY A N 1
ATOM 822 C CA . GLY A 1 104 ? 8.072 8.164 -9.043 1.00 95.00 104 GLY A CA 1
ATOM 823 C C . GLY A 1 104 ? 6.991 7.999 -10.111 1.00 95.00 104 GLY A C 1
ATOM 824 O O . GLY A 1 104 ? 5.913 8.582 -10.014 1.00 95.00 104 GLY A O 1
ATOM 825 N N . MET A 1 105 ? 7.337 7.290 -11.179 1.00 96.62 105 MET A N 1
ATOM 826 C CA . MET A 1 105 ? 6.421 6.776 -12.190 1.00 96.62 105 MET A CA 1
ATOM 827 C C . MET A 1 105 ? 6.748 5.307 -12.409 1.00 96.62 105 MET A C 1
ATOM 829 O O . MET A 1 105 ? 7.878 4.935 -12.743 1.00 96.62 105 MET A O 1
ATOM 833 N N . GLU A 1 106 ? 5.727 4.483 -12.274 1.00 97.06 106 GLU A N 1
ATOM 834 C CA . GLU A 1 106 ? 5.784 3.042 -12.129 1.00 97.06 106 GLU A CA 1
ATOM 835 C C . GLU A 1 106 ? 6.064 2.283 -13.432 1.00 97.06 106 GLU A C 1
ATOM 837 O O . GLU A 1 106 ? 5.791 1.087 -13.517 1.00 97.06 106 GLU A O 1
ATOM 842 N N . ASN A 1 107 ? 6.578 2.943 -14.475 1.00 98.06 107 ASN A N 1
ATOM 843 C CA . ASN A 1 107 ? 6.634 2.403 -15.834 1.00 98.06 107 ASN A CA 1
ATOM 844 C C . ASN A 1 107 ? 7.182 0.958 -15.881 1.00 98.06 107 ASN A C 1
ATOM 846 O O . ASN A 1 107 ? 8.188 0.616 -15.256 1.00 98.06 107 ASN A O 1
ATOM 850 N N . ALA A 1 108 ? 6.515 0.089 -16.646 1.00 97.62 108 ALA A N 1
ATOM 851 C CA . ALA A 1 108 ? 6.705 -1.359 -16.565 1.00 97.62 108 ALA A CA 1
ATOM 852 C C . ALA A 1 108 ? 8.160 -1.794 -16.835 1.00 97.62 108 ALA A C 1
ATOM 854 O O . ALA A 1 108 ? 8.722 -1.558 -17.918 1.00 97.62 108 ALA A O 1
ATOM 855 N N . GLY A 1 109 ? 8.776 -2.430 -15.836 1.00 97.44 109 GLY A N 1
ATOM 856 C CA . GLY A 1 109 ? 10.172 -2.876 -15.846 1.00 97.44 109 GLY A CA 1
ATOM 857 C C . GLY A 1 109 ? 11.218 -1.755 -15.860 1.00 97.44 109 GLY A C 1
ATOM 858 O O . GLY A 1 109 ? 12.408 -2.038 -16.018 1.00 97.44 109 GLY A O 1
ATOM 859 N N . ASN A 1 110 ? 10.805 -0.487 -15.762 1.00 97.31 110 ASN A N 1
ATOM 860 C CA . ASN A 1 110 ? 11.656 0.696 -15.890 1.00 97.31 110 ASN A CA 1
ATOM 861 C C . ASN A 1 110 ? 11.096 1.841 -15.045 1.00 97.31 110 ASN A C 1
ATOM 863 O O . ASN A 1 110 ? 10.527 2.770 -15.596 1.00 97.31 110 ASN A O 1
ATOM 867 N N . ILE A 1 111 ? 11.237 1.780 -13.729 1.00 98.44 111 ILE A N 1
ATOM 868 C CA . ILE A 1 111 ? 10.673 2.792 -12.839 1.00 98.44 111 ILE A CA 1
ATOM 869 C C . ILE A 1 111 ? 11.491 4.081 -12.936 1.00 98.44 111 ILE A C 1
ATOM 871 O O . ILE A 1 111 ? 12.719 4.049 -12.837 1.00 98.44 111 ILE A O 1
ATOM 875 N N . PHE A 1 112 ? 10.811 5.210 -13.139 1.00 98.50 112 PHE A N 1
ATOM 876 C CA . PHE A 1 112 ? 11.421 6.531 -13.283 1.00 98.50 112 PHE A CA 1
ATOM 877 C C . PHE A 1 112 ? 11.137 7.364 -12.037 1.00 98.50 112 PHE A C 1
ATOM 879 O O . PHE A 1 112 ? 9.998 7.736 -11.778 1.00 98.50 112 PHE A O 1
ATOM 886 N N . TYR A 1 113 ? 12.170 7.692 -11.275 1.00 98.31 113 TYR A N 1
ATOM 887 C CA . TYR A 1 113 ? 12.065 8.453 -10.034 1.00 98.31 113 TYR A CA 1
ATOM 888 C C . TYR A 1 113 ? 12.484 9.906 -10.246 1.00 98.31 113 TYR A C 1
ATOM 890 O O . TYR A 1 113 ? 13.292 10.196 -11.133 1.00 98.31 113 TYR A O 1
ATOM 898 N N . ALA A 1 114 ? 11.953 10.826 -9.439 1.00 97.69 114 ALA A N 1
ATOM 899 C CA . ALA A 1 114 ? 12.386 12.221 -9.451 1.00 97.69 114 ALA A CA 1
ATOM 900 C C . ALA A 1 114 ? 13.859 12.353 -9.056 1.00 97.69 114 ALA A C 1
ATOM 902 O O . ALA A 1 114 ? 14.377 11.567 -8.264 1.00 97.69 114 ALA A O 1
ATOM 903 N N . GLU A 1 115 ? 14.519 13.406 -9.530 1.00 97.00 115 GLU A N 1
ATOM 904 C CA . GLU A 1 115 ? 15.906 13.725 -9.164 1.00 97.00 115 GLU A CA 1
ATOM 905 C C . GLU A 1 115 ? 16.102 13.819 -7.644 1.00 97.00 115 GLU A C 1
ATOM 907 O O . GLU A 1 115 ? 17.112 13.351 -7.129 1.00 97.00 115 GLU A O 1
ATOM 912 N N . SER A 1 116 ? 15.098 14.324 -6.918 1.00 96.25 116 SER A N 1
ATOM 913 C CA . SER A 1 116 ? 15.100 14.434 -5.453 1.00 96.25 116 SER A CA 1
ATOM 914 C C . SER A 1 116 ? 15.039 13.097 -4.709 1.00 96.25 116 SER A C 1
ATOM 916 O O . SER A 1 116 ? 15.145 13.095 -3.488 1.00 96.25 116 SER A O 1
ATOM 918 N N . SER A 1 117 ? 14.828 11.975 -5.407 1.00 96.62 117 SER A N 1
ATOM 919 C CA . SER A 1 117 ? 14.893 10.636 -4.802 1.00 96.62 117 SER A CA 1
ATOM 920 C C . SER A 1 117 ? 16.323 10.192 -4.493 1.00 96.62 117 SER A C 1
ATOM 922 O O . SER A 1 117 ? 16.498 9.244 -3.728 1.00 96.62 117 SER A O 1
ATOM 924 N N . VAL A 1 118 ? 17.323 10.857 -5.084 1.00 97.31 118 VAL A N 1
ATOM 925 C CA . VAL A 1 118 ? 18.738 10.586 -4.839 1.00 97.31 118 VAL A CA 1
ATOM 926 C C . VAL A 1 118 ? 19.235 11.484 -3.711 1.00 97.31 118 VAL A C 1
ATOM 928 O O . VAL A 1 118 ? 19.380 12.695 -3.873 1.00 97.31 118 VAL A O 1
ATOM 931 N N . THR A 1 119 ? 19.492 10.876 -2.562 1.00 96.00 119 THR A N 1
ATOM 932 C CA . THR A 1 119 ? 19.884 11.536 -1.311 1.00 96.00 119 THR A CA 1
ATOM 933 C C . THR A 1 119 ? 21.192 10.972 -0.752 1.00 96.00 119 THR A C 1
ATOM 935 O O . THR A 1 119 ? 21.923 11.682 -0.063 1.00 96.00 119 THR A O 1
ATOM 938 N N . GLY A 1 120 ? 21.521 9.718 -1.080 1.00 96.12 120 GLY A N 1
ATOM 939 C CA . GLY A 1 120 ? 22.703 8.988 -0.620 1.00 96.12 120 GLY A CA 1
ATOM 940 C C . GLY A 1 120 ? 22.573 8.396 0.784 1.00 96.12 120 GLY A C 1
ATOM 941 O O . GLY A 1 120 ? 23.556 7.883 1.320 1.00 96.12 120 GLY A O 1
ATOM 942 N N . ASP A 1 121 ? 21.387 8.470 1.387 1.00 95.12 121 ASP A N 1
ATOM 943 C CA . ASP A 1 121 ? 21.100 8.034 2.758 1.00 95.12 121 ASP A CA 1
ATOM 944 C C . ASP A 1 121 ? 19.910 7.066 2.858 1.00 95.12 121 ASP A C 1
ATOM 946 O O . ASP A 1 121 ? 19.447 6.769 3.960 1.00 95.12 121 ASP A O 1
ATOM 950 N N . SER A 1 122 ? 19.440 6.532 1.723 1.00 93.75 122 SER A N 1
ATOM 951 C CA . SER A 1 122 ? 18.365 5.536 1.644 1.00 93.75 122 SER A CA 1
ATOM 952 C C . SER A 1 122 ? 16.994 6.017 2.138 1.00 93.75 122 SER A C 1
ATOM 954 O O . SER A 1 122 ? 16.097 5.205 2.366 1.00 93.75 122 SER A O 1
ATOM 956 N N . THR A 1 123 ? 16.772 7.329 2.254 1.00 93.50 123 THR A N 1
ATOM 957 C CA . THR A 1 123 ? 15.481 7.887 2.709 1.00 93.50 123 THR A CA 1
ATOM 958 C C . THR A 1 123 ? 14.321 7.651 1.734 1.00 93.50 123 THR A C 1
ATOM 960 O O . THR A 1 123 ? 13.160 7.676 2.144 1.00 93.50 123 THR A O 1
ATOM 963 N N . SER A 1 124 ? 14.614 7.328 0.470 1.00 94.25 124 SER A N 1
ATOM 964 C CA . SER A 1 124 ? 13.624 6.981 -0.562 1.00 94.25 124 SER A CA 1
ATOM 965 C C . SER A 1 124 ? 13.142 5.520 -0.522 1.00 94.25 124 SER A C 1
ATOM 967 O O . SER A 1 124 ? 12.399 5.114 -1.414 1.00 94.25 124 SER A O 1
ATOM 969 N N . GLU A 1 125 ? 13.519 4.716 0.484 1.00 97.44 125 GLU A N 1
ATOM 970 C CA . GLU A 1 125 ? 13.192 3.278 0.564 1.00 97.44 125 GLU A CA 1
ATOM 971 C C . GLU A 1 125 ? 11.712 2.972 0.283 1.00 97.44 125 GLU A C 1
ATOM 973 O O . GLU A 1 125 ? 11.383 2.123 -0.545 1.00 97.44 125 GLU A O 1
ATOM 978 N N . PHE A 1 126 ? 10.803 3.684 0.951 1.00 97.69 126 PHE A N 1
ATOM 979 C CA . PHE A 1 126 ? 9.369 3.408 0.854 1.00 97.69 126 PHE A CA 1
ATOM 980 C C . PHE A 1 126 ? 8.735 3.944 -0.429 1.00 97.69 126 PHE A C 1
ATOM 982 O O . PHE A 1 126 ? 7.750 3.376 -0.888 1.00 97.69 126 PHE A O 1
ATOM 989 N N . LEU A 1 127 ? 9.325 4.975 -1.042 1.00 98.06 127 LEU A N 1
ATOM 990 C CA . LEU A 1 127 ? 8.964 5.382 -2.400 1.00 98.06 127 LEU A CA 1
ATOM 991 C C . LEU A 1 127 ? 9.347 4.273 -3.387 1.00 98.06 127 LEU A C 1
ATOM 993 O O . LEU A 1 127 ? 8.522 3.847 -4.184 1.00 98.06 127 LEU A O 1
ATOM 997 N N . ILE A 1 128 ? 10.569 3.739 -3.290 1.00 98.50 128 ILE A N 1
ATOM 998 C CA . ILE A 1 128 ? 11.020 2.624 -4.135 1.00 98.50 128 ILE A CA 1
ATOM 999 C C . ILE A 1 128 ? 10.122 1.393 -3.931 1.00 98.50 128 ILE A C 1
ATOM 1001 O O . ILE A 1 128 ? 9.758 0.740 -4.908 1.00 98.50 128 ILE A O 1
ATOM 1005 N N . ALA A 1 129 ? 9.707 1.106 -2.693 1.00 98.81 129 ALA A N 1
ATOM 1006 C CA . ALA A 1 129 ? 8.779 0.016 -2.392 1.00 98.81 129 ALA A CA 1
ATOM 1007 C C . ALA A 1 129 ? 7.408 0.193 -3.055 1.00 98.81 129 ALA A C 1
ATOM 1009 O O . ALA A 1 129 ? 6.900 -0.764 -3.644 1.00 98.81 129 ALA A O 1
ATOM 1010 N N . HIS A 1 130 ? 6.857 1.409 -3.012 1.00 98.81 130 HIS A N 1
ATOM 1011 C CA . HIS A 1 130 ? 5.590 1.759 -3.656 1.00 98.81 130 HIS A CA 1
ATOM 1012 C C . HIS A 1 130 ? 5.656 1.530 -5.167 1.00 98.81 130 HIS A C 1
ATOM 1014 O O . HIS A 1 130 ? 4.862 0.772 -5.722 1.00 98.81 130 HIS A O 1
ATOM 1020 N N . GLU A 1 131 ? 6.672 2.085 -5.827 1.00 98.69 131 GLU A N 1
ATOM 1021 C CA . GLU A 1 131 ? 6.806 1.960 -7.282 1.00 98.69 131 GLU A CA 1
ATOM 1022 C C . GLU A 1 131 ? 7.096 0.519 -7.747 1.00 98.69 131 GLU A C 1
ATOM 1024 O O . GLU A 1 131 ? 6.693 0.098 -8.838 1.00 98.69 131 GLU A O 1
ATOM 1029 N N . ILE A 1 132 ? 7.794 -0.279 -6.928 1.00 98.81 132 ILE A N 1
ATOM 1030 C CA . ILE A 1 132 ? 8.033 -1.696 -7.231 1.00 98.81 132 ILE A CA 1
ATOM 1031 C C . ILE A 1 132 ? 6.758 -2.523 -7.040 1.00 98.81 132 ILE A C 1
ATOM 1033 O O . ILE A 1 132 ? 6.514 -3.439 -7.827 1.00 98.81 132 ILE A O 1
ATOM 1037 N N . ALA A 1 133 ? 5.912 -2.206 -6.057 1.00 98.81 133 ALA A N 1
ATOM 1038 C CA . ALA A 1 133 ? 4.626 -2.884 -5.890 1.00 98.81 133 ALA A CA 1
ATOM 1039 C C . ALA A 1 133 ? 3.725 -2.709 -7.124 1.00 98.81 133 ALA A C 1
ATOM 1041 O O . ALA A 1 133 ? 3.041 -3.656 -7.530 1.00 98.81 133 ALA A O 1
ATOM 1042 N N . HIS A 1 134 ? 3.805 -1.552 -7.789 1.00 98.75 134 HIS A N 1
ATOM 1043 C CA . HIS A 1 134 ? 3.050 -1.300 -9.013 1.00 98.75 134 HIS A CA 1
ATOM 1044 C C . HIS A 1 134 ? 3.373 -2.253 -10.172 1.00 98.75 134 HIS A C 1
ATOM 1046 O O . HIS A 1 134 ? 2.548 -2.463 -11.063 1.00 98.75 134 HIS A O 1
ATOM 1052 N N . GLN A 1 135 ? 4.544 -2.903 -10.151 1.00 98.69 135 GLN A N 1
ATOM 1053 C CA . GLN A 1 135 ? 4.895 -3.888 -11.175 1.00 98.69 135 GLN A CA 1
ATOM 1054 C C . GLN A 1 135 ? 3.922 -5.078 -11.187 1.00 98.69 135 GLN A C 1
ATOM 1056 O O . GLN A 1 135 ? 3.691 -5.654 -12.248 1.00 98.69 135 GLN A O 1
ATOM 1061 N N . TRP A 1 136 ? 3.311 -5.397 -10.041 1.00 98.69 136 TRP A N 1
ATOM 1062 C CA . TRP A 1 136 ? 2.214 -6.360 -9.935 1.00 98.69 136 TRP A CA 1
ATOM 1063 C C . TRP A 1 136 ? 0.847 -5.683 -10.056 1.00 98.69 136 TRP A C 1
ATOM 1065 O O . TRP A 1 136 ? 0.016 -6.153 -10.829 1.00 98.69 136 TRP A O 1
ATOM 1075 N N . PHE A 1 137 ? 0.622 -4.580 -9.332 1.00 98.56 137 PHE A N 1
ATOM 1076 C CA . PHE A 1 137 ? -0.695 -3.942 -9.205 1.00 98.56 137 PHE A CA 1
ATOM 1077 C C . PHE A 1 137 ? -0.755 -2.581 -9.902 1.00 98.56 137 PHE A C 1
ATOM 1079 O O . PHE A 1 137 ? -0.059 -1.645 -9.530 1.00 98.56 137 PHE A O 1
ATOM 1086 N N . GLY A 1 138 ? -1.604 -2.456 -10.918 1.00 96.00 138 GLY A N 1
ATOM 1087 C CA . GLY A 1 138 ? -1.682 -1.271 -11.775 1.00 96.00 138 GLY A CA 1
ATOM 1088 C C . GLY A 1 138 ? -0.979 -1.456 -13.118 1.00 96.00 138 GLY A C 1
ATOM 1089 O O . GLY A 1 138 ? -1.495 -0.956 -14.126 1.00 96.00 138 GLY A O 1
ATOM 1090 N N . ASN A 1 139 ? 0.107 -2.244 -13.164 1.00 97.31 139 ASN A N 1
ATOM 1091 C CA . ASN A 1 139 ? 0.805 -2.580 -14.409 1.00 97.31 139 ASN A CA 1
ATOM 1092 C C . ASN A 1 139 ? 0.427 -3.953 -14.976 1.00 97.31 139 ASN A C 1
ATOM 1094 O O . ASN A 1 139 ? 0.003 -4.014 -16.129 1.00 97.31 139 ASN A O 1
ATOM 1098 N N . SER A 1 140 ? 0.614 -5.037 -14.205 1.00 97.38 140 SER A N 1
ATOM 1099 C CA . SER A 1 140 ? 0.250 -6.394 -14.642 1.00 97.38 140 SER A CA 1
ATOM 1100 C C . SER A 1 140 ? -1.231 -6.673 -14.381 1.00 97.38 140 SER A C 1
ATOM 1102 O O . SER A 1 140 ? -2.011 -6.669 -15.328 1.00 97.38 140 SER A O 1
ATOM 1104 N N . ALA A 1 141 ? -1.630 -6.815 -13.114 1.00 97.56 141 ALA A N 1
ATOM 1105 C CA . ALA A 1 141 ? -3.033 -6.840 -12.718 1.00 97.56 141 ALA A CA 1
ATOM 1106 C C . ALA A 1 141 ? -3.524 -5.395 -12.597 1.00 97.56 141 ALA A C 1
ATOM 1108 O O . ALA A 1 141 ? -3.273 -4.716 -11.596 1.00 97.56 141 ALA A O 1
ATOM 1109 N N . SER A 1 142 ? -4.154 -4.895 -13.658 1.00 95.44 142 SER A N 1
ATOM 1110 C CA . SER A 1 142 ? -4.498 -3.478 -13.806 1.00 95.44 142 SER A CA 1
ATOM 1111 C C . SER A 1 142 ? -5.995 -3.239 -13.619 1.00 95.44 142 SER A C 1
ATOM 1113 O O . SER A 1 142 ? -6.827 -4.086 -13.931 1.00 95.44 142 SER A O 1
ATOM 1115 N N . GLU A 1 143 ? -6.390 -2.069 -13.139 1.00 96.44 143 GLU A N 1
ATOM 1116 C CA . GLU A 1 143 ? -7.798 -1.716 -13.007 1.00 96.44 143 GLU A CA 1
ATOM 1117 C C . GLU A 1 143 ? -8.494 -1.643 -14.379 1.00 96.44 143 GLU A C 1
ATOM 1119 O O . GLU A 1 143 ? -8.027 -0.989 -15.311 1.00 96.44 143 GLU A O 1
ATOM 1124 N N . ALA A 1 144 ? -9.652 -2.291 -14.523 1.00 96.25 144 ALA A N 1
ATOM 1125 C CA . ALA A 1 144 ? -10.406 -2.285 -15.780 1.00 96.25 144 ALA A CA 1
ATOM 1126 C C . ALA A 1 144 ? -11.011 -0.910 -16.108 1.00 96.25 144 ALA A C 1
ATOM 1128 O O . ALA A 1 144 ? -11.357 -0.618 -17.256 1.00 96.25 144 ALA A O 1
ATOM 1129 N N . ARG A 1 145 ? -11.191 -0.062 -15.087 1.00 95.44 145 ARG A N 1
ATOM 1130 C CA . ARG A 1 145 ? -11.738 1.293 -15.196 1.00 95.44 145 ARG A CA 1
ATOM 1131 C C . ARG A 1 145 ? -11.097 2.192 -14.150 1.00 95.44 145 ARG A C 1
ATOM 1133 O O . ARG A 1 145 ? -10.943 1.793 -13.002 1.00 95.44 145 ARG A O 1
ATOM 1140 N N . TRP A 1 146 ? -10.876 3.453 -14.508 1.00 95.56 146 TRP A N 1
ATOM 1141 C CA . TRP A 1 146 ? -10.252 4.446 -13.630 1.00 95.56 146 TRP A CA 1
ATOM 1142 C C . TRP A 1 146 ? -10.968 4.662 -12.288 1.00 95.56 146 TRP A C 1
ATOM 1144 O O . TRP A 1 146 ? -10.317 4.946 -11.293 1.00 95.56 146 TRP A O 1
ATOM 1154 N N . GLY A 1 147 ? -12.290 4.465 -12.209 1.00 96.69 147 GLY A N 1
ATOM 1155 C CA . GLY A 1 147 ? -13.014 4.520 -10.927 1.00 96.69 147 GLY A CA 1
ATOM 1156 C C . GLY A 1 147 ? -12.520 3.502 -9.885 1.00 96.69 147 GLY A C 1
ATOM 1157 O O . GLY A 1 147 ? -12.755 3.684 -8.696 1.00 96.69 147 GLY A O 1
ATOM 1158 N N . HIS A 1 148 ? -11.795 2.468 -10.322 1.00 97.94 148 HIS A N 1
ATOM 1159 C CA . HIS A 1 148 ? -11.218 1.413 -9.493 1.00 97.94 148 HIS A CA 1
ATOM 1160 C C . HIS A 1 148 ? -9.704 1.597 -9.269 1.00 97.94 148 HIS A C 1
ATOM 1162 O O . HIS A 1 148 ? -9.035 0.645 -8.887 1.00 97.94 148 HIS A O 1
ATOM 1168 N N . ILE A 1 149 ? -9.151 2.803 -9.470 1.00 97.62 149 ILE A N 1
ATOM 1169 C CA . ILE A 1 149 ? -7.702 3.083 -9.364 1.00 97.62 149 ILE A CA 1
ATOM 1170 C C . ILE A 1 149 ? -7.084 2.713 -8.003 1.00 97.62 149 ILE A C 1
ATOM 1172 O O . ILE A 1 149 ? -5.878 2.517 -7.903 1.00 97.62 149 ILE A O 1
ATOM 1176 N N . TRP A 1 150 ? -7.897 2.565 -6.953 1.00 98.50 150 TRP A N 1
ATOM 1177 C CA . TRP A 1 150 ? -7.445 2.057 -5.655 1.00 98.50 150 TRP A CA 1
ATOM 1178 C C . TRP A 1 150 ? -6.847 0.636 -5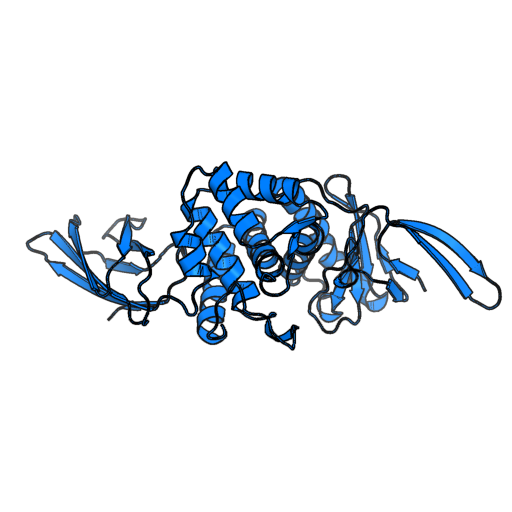.745 1.00 98.50 150 TRP A C 1
ATOM 1180 O O . TRP A 1 150 ? -6.003 0.286 -4.925 1.00 98.50 150 TRP A O 1
ATOM 1190 N N . LEU A 1 151 ? -7.231 -0.164 -6.752 1.00 98.75 151 LEU A N 1
ATOM 1191 C CA . LEU A 1 151 ? -6.614 -1.466 -7.041 1.00 98.75 151 LEU A CA 1
ATOM 1192 C C . LEU A 1 151 ? -5.138 -1.334 -7.447 1.00 98.75 151 LEU A C 1
ATOM 1194 O O . LEU A 1 151 ? -4.383 -2.285 -7.285 1.00 98.75 151 LEU A O 1
ATOM 1198 N N . SER A 1 152 ? -4.731 -0.165 -7.950 1.00 98.25 152 SER A N 1
ATOM 1199 C CA . SER A 1 152 ? -3.335 0.196 -8.203 1.00 98.25 152 SER A CA 1
ATOM 1200 C C . SER A 1 152 ? -2.732 0.872 -6.967 1.00 98.25 152 SER A C 1
ATOM 1202 O O . SER A 1 152 ? -1.873 0.308 -6.291 1.00 98.25 152 SER A O 1
ATOM 1204 N N . GLU A 1 153 ? -3.238 2.056 -6.612 1.00 98.56 153 GLU A N 1
ATOM 1205 C CA . GLU A 1 153 ? -2.613 2.932 -5.607 1.00 98.56 153 GLU A CA 1
ATOM 1206 C C . GLU A 1 153 ? -2.747 2.411 -4.179 1.00 98.56 153 GLU A C 1
ATOM 1208 O O . GLU A 1 153 ? -1.814 2.502 -3.379 1.00 98.56 153 GLU A O 1
ATOM 1213 N N . GLY A 1 154 ? -3.898 1.832 -3.846 1.00 98.81 154 GLY A N 1
ATOM 1214 C CA . GLY A 1 154 ? -4.167 1.273 -2.527 1.00 98.81 154 GLY A CA 1
ATOM 1215 C C . GLY A 1 154 ? -3.340 0.017 -2.287 1.00 98.81 154 GLY A C 1
ATOM 1216 O O . GLY A 1 154 ? -2.783 -0.152 -1.202 1.00 98.81 154 GLY A O 1
ATOM 1217 N N . PHE A 1 155 ? -3.189 -0.824 -3.316 1.00 98.88 155 PHE A N 1
ATOM 1218 C CA . PHE A 1 155 ? -2.294 -1.978 -3.265 1.00 98.88 155 PHE A CA 1
ATOM 1219 C C . PHE A 1 155 ? -0.839 -1.541 -3.116 1.00 98.88 155 PHE A C 1
ATOM 1221 O O . PHE A 1 155 ? -0.188 -1.992 -2.180 1.00 98.88 155 PHE A O 1
ATOM 1228 N N . ALA A 1 156 ? -0.333 -0.634 -3.954 1.00 98.88 156 ALA A N 1
ATOM 1229 C CA . ALA A 1 156 ? 1.046 -0.159 -3.834 1.00 98.88 156 ALA A CA 1
ATOM 1230 C C . ALA A 1 156 ? 1.333 0.477 -2.459 1.00 98.88 156 ALA A C 1
ATOM 1232 O O . ALA A 1 156 ? 2.342 0.162 -1.815 1.00 98.88 156 ALA A O 1
ATOM 1233 N N . THR A 1 157 ? 0.374 1.250 -1.937 1.00 98.88 157 THR A N 1
ATOM 1234 C CA . THR A 1 157 ? 0.442 1.835 -0.590 1.00 98.88 157 THR A CA 1
ATOM 1235 C C . THR A 1 157 ? 0.497 0.741 0.482 1.00 98.88 157 THR A C 1
ATOM 1237 O O . THR A 1 157 ? 1.361 0.761 1.359 1.00 98.88 157 THR A O 1
ATOM 1240 N N . TYR A 1 158 ? -0.379 -0.268 0.420 1.00 98.88 158 TYR A N 1
ATOM 1241 C CA . TYR A 1 158 ? -0.395 -1.326 1.432 1.00 98.88 158 TYR A CA 1
ATOM 1242 C C . TYR A 1 158 ? 0.808 -2.263 1.353 1.00 98.88 158 TYR A C 1
ATOM 1244 O O . TYR A 1 158 ? 1.337 -2.680 2.380 1.00 98.88 158 TYR A O 1
ATOM 1252 N N . PHE A 1 159 ? 1.283 -2.578 0.152 1.00 98.88 159 PHE A N 1
ATOM 1253 C CA . PHE A 1 159 ? 2.477 -3.395 -0.029 1.00 98.88 159 PHE A CA 1
ATOM 1254 C C . PHE A 1 159 ? 3.739 -2.688 0.466 1.00 98.88 159 PHE A C 1
ATOM 1256 O O . PHE A 1 159 ? 4.628 -3.346 1.008 1.00 98.88 159 PHE A O 1
ATOM 1263 N N . THR A 1 160 ? 3.775 -1.356 0.402 1.00 98.88 160 THR A N 1
ATOM 1264 C CA . THR A 1 160 ? 4.788 -0.555 1.100 1.00 98.88 160 THR A CA 1
ATOM 1265 C C . THR A 1 160 ? 4.730 -0.779 2.613 1.00 98.88 160 THR A C 1
ATOM 1267 O O . THR A 1 160 ? 5.765 -0.973 3.249 1.00 98.88 160 THR A O 1
ATOM 1270 N N . HIS A 1 161 ? 3.532 -0.831 3.203 1.00 98.75 161 HIS A N 1
ATOM 1271 C CA . HIS A 1 161 ? 3.349 -1.119 4.633 1.00 98.75 161 HIS A CA 1
ATOM 1272 C C . HIS A 1 161 ? 3.712 -2.556 5.019 1.00 98.75 161 HIS A C 1
ATOM 1274 O O . HIS A 1 161 ? 4.371 -2.764 6.036 1.00 98.75 161 HIS A O 1
ATOM 1280 N N . LEU A 1 162 ? 3.366 -3.545 4.195 1.00 98.81 162 LEU A N 1
ATOM 1281 C CA . LEU A 1 162 ? 3.804 -4.930 4.400 1.00 98.81 162 LEU A CA 1
ATOM 1282 C C . LEU A 1 162 ? 5.332 -5.055 4.316 1.00 98.81 162 LEU A C 1
ATOM 1284 O O . LEU A 1 162 ? 5.938 -5.792 5.093 1.00 98.81 162 LEU A O 1
ATOM 1288 N N . TYR A 1 163 ? 5.974 -4.304 3.417 1.00 98.75 163 TYR A N 1
ATOM 1289 C CA . TYR A 1 163 ? 7.431 -4.247 3.357 1.00 98.75 163 TYR A CA 1
ATOM 1290 C C . TYR A 1 163 ? 8.031 -3.551 4.591 1.00 98.75 163 TYR A C 1
ATOM 1292 O O . TYR A 1 163 ? 9.009 -4.055 5.136 1.00 98.75 163 TYR A O 1
ATOM 1300 N N . ARG A 1 164 ? 7.425 -2.466 5.109 1.00 98.31 164 ARG A N 1
ATOM 1301 C CA . ARG A 1 164 ? 7.823 -1.851 6.398 1.00 98.31 164 ARG A CA 1
ATOM 1302 C C . ARG A 1 164 ? 7.831 -2.868 7.535 1.00 98.31 164 ARG A C 1
ATOM 1304 O O . ARG A 1 164 ? 8.770 -2.895 8.326 1.00 98.31 164 ARG A O 1
ATOM 1311 N N . GLU A 1 165 ? 6.785 -3.685 7.621 1.00 98.19 165 GLU A N 1
ATOM 1312 C CA . GLU A 1 165 ? 6.681 -4.744 8.624 1.00 98.19 165 GLU A CA 1
ATOM 1313 C C . GLU A 1 165 ? 7.804 -5.774 8.466 1.00 98.19 165 GLU A C 1
ATOM 1315 O O . GLU A 1 165 ? 8.490 -6.082 9.439 1.00 98.19 165 GLU A O 1
ATOM 1320 N N . ALA A 1 166 ? 8.017 -6.262 7.241 1.00 98.19 166 ALA A N 1
ATOM 1321 C CA . ALA A 1 166 ? 8.978 -7.321 6.949 1.00 98.19 166 ALA A CA 1
ATOM 1322 C C . ALA A 1 166 ? 10.448 -6.882 7.062 1.00 98.19 166 ALA A C 1
ATOM 1324 O O . ALA A 1 166 ? 11.281 -7.655 7.533 1.00 98.19 166 ALA A O 1
ATOM 1325 N N . ALA A 1 167 ? 10.776 -5.669 6.612 1.00 97.88 167 ALA A N 1
ATOM 1326 C CA . ALA A 1 167 ? 12.140 -5.143 6.604 1.00 97.88 167 ALA A CA 1
ATOM 1327 C C . ALA A 1 167 ? 12.539 -4.512 7.944 1.00 97.88 167 ALA A C 1
ATOM 1329 O O . ALA A 1 167 ? 13.713 -4.550 8.309 1.00 97.88 167 ALA A O 1
ATOM 1330 N N . HIS A 1 168 ? 11.571 -3.953 8.681 1.00 97.69 168 HIS A N 1
ATOM 1331 C CA . HIS A 1 168 ? 11.830 -3.216 9.917 1.00 97.69 168 HIS A CA 1
ATOM 1332 C C . HIS A 1 168 ? 11.111 -3.837 11.113 1.00 97.69 168 HIS A C 1
ATOM 1334 O O . HIS A 1 168 ? 11.735 -4.514 11.927 1.00 97.69 168 HIS A O 1
ATOM 1340 N N . SER A 1 169 ? 9.813 -3.569 11.275 1.00 98.12 169 SER A N 1
ATOM 1341 C CA . SER A 1 169 ? 8.985 -4.169 12.330 1.00 98.12 169 SER A CA 1
ATOM 1342 C C . SER A 1 169 ? 7.513 -3.803 12.168 1.00 98.12 169 SER A C 1
ATOM 1344 O O . SER A 1 169 ? 7.168 -2.771 11.587 1.00 98.12 169 SER A O 1
ATOM 1346 N N . GLU A 1 170 ? 6.638 -4.570 12.815 1.00 96.44 170 GLU A N 1
ATOM 1347 C CA . GLU A 1 170 ? 5.213 -4.248 12.926 1.00 96.44 170 GLU A CA 1
ATOM 1348 C C . GLU A 1 170 ? 4.967 -2.849 13.525 1.00 96.44 170 GLU A C 1
ATOM 1350 O O . GLU A 1 170 ? 4.062 -2.132 13.104 1.00 96.44 170 GLU A O 1
ATOM 1355 N N . LYS A 1 171 ? 5.814 -2.395 14.460 1.00 97.25 171 LYS A N 1
ATOM 1356 C CA . LYS A 1 171 ? 5.710 -1.046 15.038 1.00 97.25 171 LYS A CA 1
ATOM 1357 C C . LYS A 1 171 ? 5.882 0.051 13.981 1.00 97.25 171 LYS A C 1
ATOM 1359 O O . LYS A 1 171 ? 5.183 1.060 14.049 1.00 97.25 171 LYS A O 1
ATOM 1364 N N . VAL A 1 172 ? 6.792 -0.135 13.021 1.00 97.94 172 VAL A N 1
ATOM 1365 C CA . VAL A 1 172 ? 7.020 0.825 11.926 1.00 97.94 172 VAL A CA 1
ATOM 1366 C C . VAL A 1 172 ? 5.820 0.855 10.983 1.00 97.94 172 VAL A C 1
ATOM 1368 O O . VAL A 1 172 ? 5.374 1.936 10.604 1.00 97.94 172 VAL A O 1
ATOM 1371 N N . MET A 1 173 ? 5.245 -0.308 10.667 1.00 97.94 173 MET A N 1
ATOM 1372 C CA . MET A 1 173 ? 4.001 -0.389 9.899 1.00 97.94 173 MET A CA 1
ATOM 1373 C C . MET A 1 173 ? 2.842 0.319 10.616 1.00 97.94 173 MET A C 1
ATOM 1375 O O . MET A 1 173 ? 2.156 1.138 10.013 1.00 97.94 173 MET A O 1
ATOM 1379 N N . ARG A 1 174 ? 2.637 0.054 11.912 1.00 97.75 174 ARG A N 1
ATOM 1380 C CA . ARG A 1 174 ? 1.554 0.669 12.699 1.00 97.75 174 ARG A CA 1
ATOM 1381 C C . ARG A 1 174 ? 1.692 2.188 12.806 1.00 97.75 174 ARG A C 1
ATOM 1383 O O . ARG A 1 174 ? 0.685 2.885 12.749 1.00 97.75 174 ARG A O 1
ATOM 1390 N N . ALA A 1 175 ? 2.915 2.704 12.937 1.00 98.19 175 ALA A N 1
ATOM 1391 C CA . ALA A 1 175 ? 3.159 4.146 12.919 1.00 98.19 175 ALA A CA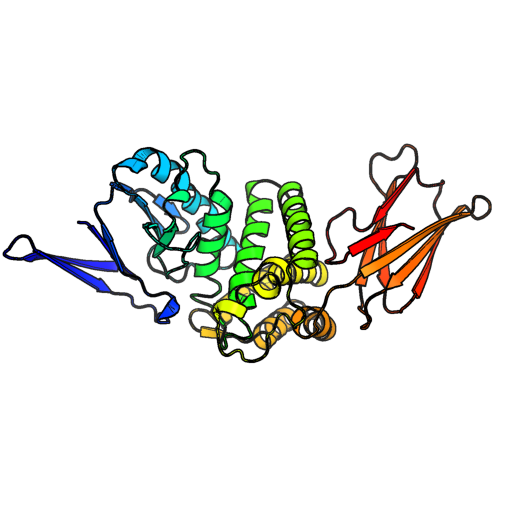 1
ATOM 1392 C C . ALA A 1 175 ? 2.749 4.768 11.573 1.00 98.19 175 ALA A C 1
ATOM 1394 O O . ALA A 1 175 ? 2.008 5.746 11.560 1.00 98.19 175 ALA A O 1
ATOM 1395 N N . ALA A 1 176 ? 3.139 4.146 10.456 1.00 98.38 176 ALA A N 1
ATOM 1396 C CA . ALA A 1 176 ? 2.779 4.620 9.121 1.00 98.38 176 ALA A CA 1
ATOM 1397 C C . ALA A 1 176 ? 1.261 4.541 8.856 1.00 98.38 176 ALA A C 1
ATOM 1399 O O . ALA A 1 176 ? 0.675 5.472 8.315 1.00 98.38 176 ALA A O 1
ATOM 1400 N N . LEU A 1 177 ? 0.590 3.479 9.314 1.00 98.56 177 LEU A N 1
ATOM 1401 C CA . LEU A 1 177 ? -0.872 3.381 9.264 1.00 98.56 177 LEU A CA 1
ATOM 1402 C C . LEU A 1 177 ? -1.551 4.490 10.085 1.00 98.56 177 LEU A C 1
ATOM 1404 O O . LEU A 1 177 ? -2.544 5.069 9.641 1.00 98.56 177 LEU A O 1
ATOM 1408 N N . ALA A 1 178 ? -1.029 4.819 11.270 1.00 98.25 178 ALA A N 1
ATOM 1409 C CA . ALA A 1 178 ? -1.555 5.918 12.079 1.00 98.25 178 ALA A CA 1
ATOM 1410 C C . ALA A 1 178 ? -1.393 7.283 11.381 1.00 98.25 178 ALA A C 1
ATOM 1412 O O . ALA A 1 178 ? -2.315 8.095 11.418 1.00 98.25 178 ALA A O 1
ATOM 1413 N N . GLU A 1 179 ? -0.271 7.518 10.699 1.00 98.38 179 GLU A N 1
ATOM 1414 C CA . GLU A 1 179 ? -0.063 8.715 9.871 1.00 98.38 179 GLU A CA 1
ATOM 1415 C C . GLU A 1 179 ? -1.057 8.769 8.700 1.00 98.38 179 GLU A C 1
ATOM 1417 O O . GLU A 1 179 ? -1.740 9.778 8.507 1.00 98.38 179 GLU A O 1
ATOM 1422 N N . ASP A 1 180 ? -1.224 7.656 7.979 1.00 98.62 180 ASP A N 1
ATOM 1423 C CA . ASP A 1 180 ? -2.194 7.527 6.889 1.00 98.62 180 ASP A CA 1
ATOM 1424 C C . ASP A 1 180 ? -3.625 7.802 7.358 1.00 98.62 180 ASP A C 1
ATOM 1426 O O . ASP A 1 180 ? -4.399 8.451 6.655 1.00 98.62 180 ASP A O 1
ATOM 1430 N N . ARG A 1 181 ? -3.984 7.357 8.569 1.00 98.31 181 ARG A N 1
ATOM 1431 C CA . ARG A 1 181 ? -5.289 7.648 9.173 1.00 98.31 181 ARG A CA 1
ATOM 1432 C C . ARG A 1 181 ? -5.508 9.155 9.287 1.00 98.31 181 ARG A C 1
ATOM 1434 O O . ARG A 1 181 ? -6.558 9.639 8.868 1.00 98.31 181 ARG A O 1
ATOM 1441 N N . GLU A 1 182 ? -4.537 9.907 9.797 1.00 97.88 182 GLU A N 1
ATOM 1442 C CA . GLU A 1 182 ? -4.669 11.364 9.905 1.00 97.88 182 GLU A CA 1
ATOM 1443 C C . GLU A 1 182 ? -4.762 12.041 8.532 1.00 97.88 182 GLU A C 1
ATOM 1445 O O . GLU A 1 182 ? -5.587 12.941 8.351 1.00 97.88 182 GLU A O 1
ATOM 1450 N N . VAL A 1 183 ? -4.010 11.561 7.535 1.00 98.38 183 VAL A N 1
ATOM 1451 C CA . VAL A 1 183 ? -4.127 12.030 6.143 1.00 98.38 183 VAL A CA 1
ATOM 1452 C C . VAL A 1 183 ? -5.538 11.798 5.602 1.00 98.38 183 VAL A C 1
ATOM 1454 O O . VAL A 1 183 ? -6.133 12.721 5.045 1.00 98.38 183 VAL A O 1
ATOM 1457 N N . ILE A 1 184 ? -6.114 10.611 5.810 1.00 98.38 184 ILE A N 1
ATOM 1458 C CA . ILE A 1 184 ? -7.477 10.284 5.372 1.00 98.38 184 ILE A CA 1
ATOM 1459 C C . ILE A 1 184 ? -8.483 11.250 5.998 1.00 98.38 184 ILE A C 1
ATOM 1461 O O . ILE A 1 184 ? -9.286 11.848 5.288 1.00 98.38 184 ILE A O 1
ATOM 1465 N N . PHE A 1 185 ? -8.447 11.453 7.315 1.00 97.12 185 PHE A N 1
ATOM 1466 C CA . PHE A 1 185 ? -9.413 12.339 7.970 1.00 97.12 185 PHE A CA 1
ATOM 1467 C C . PHE A 1 185 ? -9.220 13.825 7.636 1.00 97.12 185 PHE A C 1
ATOM 1469 O O . PHE A 1 185 ? -10.166 14.598 7.796 1.00 97.12 185 PHE A O 1
ATOM 1476 N N . ALA A 1 186 ? -8.032 14.234 7.192 1.00 97.38 186 ALA A N 1
ATOM 1477 C CA . ALA A 1 186 ? -7.753 15.612 6.801 1.00 97.38 186 ALA A CA 1
ATOM 1478 C C . ALA A 1 186 ? -8.039 15.898 5.317 1.00 97.38 186 ALA A C 1
ATOM 1480 O O . ALA A 1 186 ? -8.446 17.009 4.981 1.00 97.38 186 ALA A O 1
ATOM 1481 N N . GLN A 1 187 ? -7.797 14.927 4.430 1.00 97.00 187 GLN A N 1
ATOM 1482 C CA . GLN A 1 187 ? -7.674 15.169 2.987 1.00 97.00 187 GLN A CA 1
ATOM 1483 C C . GLN A 1 187 ? -8.556 14.264 2.119 1.00 97.00 187 GLN A C 1
ATOM 1485 O O . GLN A 1 187 ? -8.685 14.529 0.922 1.00 97.00 187 GLN A O 1
ATOM 1490 N N . ALA A 1 188 ? -9.161 13.202 2.669 1.00 95.25 188 ALA A N 1
ATOM 1491 C CA . ALA A 1 188 ? -10.002 12.317 1.872 1.00 95.25 188 ALA A CA 1
ATOM 1492 C C . ALA A 1 188 ? -11.233 13.062 1.341 1.00 95.25 188 ALA A C 1
ATOM 1494 O O . ALA A 1 188 ? -11.939 13.733 2.103 1.00 95.25 188 ALA A O 1
ATOM 1495 N N . PRO A 1 189 ? -11.524 12.940 0.039 1.00 93.88 189 PRO A N 1
ATOM 1496 C CA . PRO A 1 189 ? -12.665 13.617 -0.535 1.00 93.88 189 PRO A CA 1
ATOM 1497 C C . PRO A 1 189 ? -13.992 12.969 -0.097 1.00 93.88 189 PRO A C 1
ATOM 1499 O O . PRO A 1 189 ? -14.033 11.795 0.282 1.00 93.88 189 PRO A O 1
ATOM 1502 N N . PRO A 1 190 ? -15.120 13.698 -0.189 1.00 91.38 190 PRO A N 1
ATOM 1503 C CA . PRO A 1 190 ? -16.415 13.258 0.333 1.00 91.38 190 PRO A CA 1
ATOM 1504 C C . PRO A 1 190 ? -17.157 12.258 -0.578 1.00 91.38 190 PRO A C 1
ATOM 1506 O O . PRO A 1 190 ? -18.379 12.147 -0.495 1.00 91.38 190 PRO A O 1
ATOM 1509 N N . TRP A 1 191 ? -16.455 11.539 -1.456 1.00 92.88 191 TRP A N 1
ATOM 1510 C CA . TRP A 1 191 ? -17.010 10.482 -2.311 1.00 92.88 191 TRP A CA 1
ATOM 1511 C C . TRP A 1 191 ? -16.438 9.100 -1.936 1.00 92.88 191 TRP A C 1
ATOM 1513 O O . TRP A 1 191 ? -15.511 9.031 -1.127 1.00 92.88 191 TRP A O 1
ATOM 1523 N N . PRO A 1 192 ? -17.009 7.988 -2.438 1.00 96.25 192 PRO A N 1
ATOM 1524 C CA . PRO A 1 192 ? -16.499 6.641 -2.165 1.00 96.25 192 PRO A CA 1
ATOM 1525 C C . PRO A 1 192 ? -15.100 6.389 -2.747 1.00 96.25 192 PRO A C 1
ATOM 1527 O O . PRO A 1 192 ? -14.626 7.146 -3.592 1.00 96.25 192 PRO A O 1
ATOM 1530 N N . VAL A 1 193 ? -14.444 5.307 -2.315 1.00 97.94 193 VAL A N 1
ATOM 1531 C CA . VAL A 1 193 ? -13.139 4.894 -2.865 1.00 97.94 193 VAL A CA 1
ATOM 1532 C C . VAL A 1 193 ? -13.300 4.415 -4.303 1.00 97.94 193 VAL A C 1
ATOM 1534 O O . VAL A 1 193 ? -12.604 4.910 -5.190 1.00 97.94 193 VAL A O 1
ATOM 1537 N N . VAL A 1 194 ? -14.265 3.520 -4.548 1.00 97.81 194 VAL A N 1
ATOM 1538 C CA . VAL A 1 194 ? -14.684 3.190 -5.913 1.00 97.81 194 VAL A CA 1
ATOM 1539 C C . VAL A 1 194 ? -15.448 4.389 -6.450 1.00 97.81 194 VAL A C 1
ATOM 1541 O O . VAL A 1 194 ? -16.615 4.628 -6.135 1.00 97.81 194 VAL A O 1
ATOM 1544 N N . SER A 1 195 ? -14.721 5.209 -7.195 1.00 90.56 195 SER A N 1
ATOM 1545 C CA . SER A 1 195 ? -15.168 6.534 -7.580 1.00 90.56 195 SER A CA 1
ATOM 1546 C C . SER A 1 195 ? -16.118 6.451 -8.776 1.00 90.56 195 SER A C 1
ATOM 1548 O O . SER A 1 195 ? -15.889 5.658 -9.697 1.00 90.56 195 SER A O 1
ATOM 1550 N N . PRO A 1 196 ? -17.165 7.295 -8.826 1.00 86.38 196 PRO A N 1
ATOM 1551 C CA . PRO A 1 196 ? -17.964 7.434 -10.036 1.00 86.38 196 PRO A CA 1
ATOM 1552 C C . PRO A 1 196 ? -17.089 7.946 -11.196 1.00 86.38 196 PRO A C 1
ATOM 1554 O O . PRO A 1 196 ? -16.021 8.518 -10.959 1.00 86.38 196 PRO A O 1
ATOM 1557 N N . PRO A 1 197 ? -17.525 7.793 -12.460 1.00 87.06 197 PRO A N 1
ATOM 1558 C CA . PRO A 1 197 ? -16.790 8.331 -13.599 1.00 87.06 197 PRO A CA 1
ATOM 1559 C C . PRO A 1 197 ? -16.506 9.831 -13.444 1.00 87.06 197 PRO A C 1
ATOM 1561 O O . PRO A 1 197 ? -17.422 10.630 -13.239 1.00 87.06 197 PRO A O 1
ATOM 1564 N N . VAL A 1 198 ? -15.237 10.213 -13.586 1.00 89.31 198 VAL A N 1
ATOM 1565 C CA . VAL A 1 198 ? -14.784 11.610 -13.539 1.00 89.31 198 VAL A CA 1
ATOM 1566 C C . VAL A 1 198 ? -14.273 12.065 -14.902 1.00 89.31 198 VAL A C 1
ATOM 1568 O O . VAL A 1 198 ? -13.859 11.255 -15.729 1.00 89.31 198 VAL A O 1
ATOM 1571 N N . LYS A 1 199 ? -14.297 13.381 -15.144 1.00 88.25 199 LYS A N 1
ATOM 1572 C CA . LYS A 1 199 ? -13.763 13.973 -16.382 1.00 88.25 199 LYS A CA 1
ATOM 1573 C C . LYS A 1 199 ? -12.245 14.140 -16.351 1.00 88.25 199 LYS A C 1
ATOM 1575 O O . LYS A 1 199 ? -11.596 13.897 -17.360 1.00 88.25 199 LYS A O 1
ATOM 1580 N N . ASP A 1 200 ? -11.704 14.578 -15.217 1.00 92.25 200 ASP A N 1
ATOM 1581 C CA . ASP A 1 200 ? -10.263 14.722 -15.007 1.00 92.25 200 ASP A CA 1
ATOM 1582 C C . ASP A 1 200 ? -9.786 13.608 -14.075 1.00 92.25 200 ASP A C 1
ATOM 1584 O O . ASP A 1 200 ? -10.203 13.521 -12.919 1.00 92.25 200 ASP A O 1
ATOM 1588 N N . LEU A 1 201 ? -8.934 12.736 -14.612 1.00 92.44 201 LEU A N 1
ATOM 1589 C CA . LEU A 1 201 ? -8.422 11.564 -13.911 1.00 92.44 201 LEU A CA 1
ATOM 1590 C C . LEU A 1 201 ? -7.505 11.936 -12.743 1.00 92.44 201 LEU A C 1
ATOM 1592 O O . LEU A 1 201 ? -7.390 11.150 -11.808 1.00 92.44 201 LEU A O 1
ATOM 1596 N N . ASN A 1 202 ? -6.919 13.140 -12.732 1.00 91.94 202 ASN A N 1
ATOM 1597 C CA . ASN A 1 202 ? -6.087 13.582 -11.611 1.00 91.94 202 ASN A CA 1
ATOM 1598 C C . ASN A 1 202 ? -6.889 13.679 -10.305 1.00 91.94 202 ASN A C 1
ATOM 1600 O O . ASN A 1 202 ? -6.315 13.518 -9.233 1.00 91.94 202 ASN A O 1
ATOM 1604 N N . TYR A 1 203 ? -8.215 13.865 -10.366 1.00 93.12 203 TYR A N 1
ATOM 1605 C CA . TYR A 1 203 ? -9.057 13.837 -9.165 1.00 93.12 203 TYR A CA 1
ATOM 1606 C C . TYR A 1 203 ? -9.105 12.471 -8.489 1.00 93.12 203 TYR A C 1
ATOM 1608 O O . TYR A 1 203 ? -9.462 12.397 -7.317 1.00 93.12 203 TYR A O 1
ATOM 1616 N N . LEU A 1 204 ? -8.767 11.394 -9.198 1.00 94.69 204 LEU A N 1
ATOM 1617 C CA . LEU A 1 204 ? -8.732 10.048 -8.636 1.00 94.69 204 LEU A CA 1
ATOM 1618 C C . LEU A 1 204 ? -7.450 9.799 -7.836 1.00 94.69 204 LEU A C 1
ATOM 1620 O O . LEU A 1 204 ? -7.422 8.880 -7.023 1.00 94.69 204 LEU A O 1
ATOM 1624 N N . LEU A 1 205 ? -6.419 10.630 -8.012 1.00 95.12 205 LEU A N 1
ATOM 1625 C CA . LEU A 1 205 ? -5.166 10.547 -7.269 1.00 95.12 205 LEU A CA 1
ATOM 1626 C C . LEU A 1 205 ? -5.292 11.336 -5.958 1.00 95.12 205 LEU A C 1
ATOM 1628 O O . LEU A 1 205 ? -4.943 12.512 -5.876 1.00 95.12 205 LEU A O 1
ATOM 1632 N N . ASN A 1 206 ? -5.886 10.711 -4.943 1.00 96.81 206 ASN A N 1
ATOM 1633 C CA . ASN A 1 206 ? -6.219 11.353 -3.669 1.00 96.81 206 ASN A CA 1
ATOM 1634 C C . ASN A 1 206 ? -6.203 10.349 -2.499 1.00 96.81 206 ASN A C 1
ATOM 1636 O O . ASN A 1 206 ? -6.089 9.141 -2.709 1.00 96.81 206 ASN A O 1
ATOM 1640 N N . ALA A 1 207 ? -6.403 10.829 -1.267 1.00 98.00 207 ALA A N 1
ATOM 1641 C CA . ALA A 1 207 ? -6.294 9.994 -0.070 1.00 98.00 207 ALA A CA 1
ATOM 1642 C C . ALA A 1 207 ? -7.280 8.810 0.025 1.00 98.00 207 ALA A C 1
ATOM 1644 O O . ALA A 1 207 ? -7.019 7.870 0.775 1.00 98.00 207 ALA A O 1
ATOM 1645 N N . ASN A 1 208 ? -8.379 8.799 -0.742 1.00 97.94 208 ASN A N 1
ATOM 1646 C CA . ASN A 1 208 ? -9.224 7.610 -0.860 1.00 97.94 208 ASN A CA 1
ATOM 1647 C C . ASN A 1 208 ? -8.519 6.476 -1.617 1.00 97.94 208 ASN A C 1
ATOM 1649 O O . ASN A 1 208 ? -8.583 5.326 -1.191 1.00 97.94 208 ASN A O 1
ATOM 1653 N N . SER A 1 209 ? -7.864 6.789 -2.735 1.00 98.00 209 SER A N 1
ATOM 1654 C CA . SER A 1 209 ? -7.242 5.784 -3.602 1.00 98.00 209 SER A CA 1
ATOM 1655 C C . SER A 1 209 ? -5.943 5.237 -3.016 1.00 98.00 209 SER A C 1
ATOM 1657 O O . SER A 1 209 ? -5.678 4.054 -3.177 1.00 98.00 209 SER A O 1
ATOM 1659 N N . TYR A 1 210 ? -5.179 6.077 -2.308 1.00 98.69 210 TYR A N 1
ATOM 1660 C CA . TYR A 1 210 ? -3.895 5.725 -1.692 1.00 98.69 210 TYR A CA 1
ATOM 1661 C C . TYR A 1 210 ? -4.080 5.222 -0.253 1.00 98.69 210 TYR A C 1
ATOM 1663 O O . TYR A 1 210 ? -4.250 4.026 -0.017 1.00 98.69 210 TYR A O 1
ATOM 1671 N N . GLN A 1 211 ? -4.101 6.140 0.720 1.00 98.81 211 GLN A N 1
ATOM 1672 C CA . GLN A 1 211 ? -4.063 5.820 2.147 1.00 98.81 211 GLN A CA 1
ATOM 1673 C C . GLN A 1 211 ? -5.283 5.011 2.587 1.00 98.81 211 GLN A C 1
ATOM 1675 O O . GLN A 1 211 ? -5.139 3.994 3.265 1.00 98.81 211 GLN A O 1
ATOM 1680 N N . LYS A 1 212 ? -6.498 5.416 2.190 1.00 98.75 212 LYS A N 1
ATOM 1681 C CA . LYS A 1 212 ? -7.714 4.672 2.550 1.00 98.75 212 LYS A CA 1
ATOM 1682 C C . LYS A 1 212 ? -7.755 3.314 1.856 1.00 98.75 212 LYS A C 1
ATOM 1684 O O . LYS A 1 212 ? -8.072 2.334 2.518 1.00 98.75 212 LYS A O 1
ATOM 1689 N N . GLY A 1 213 ? -7.390 3.234 0.575 1.00 98.75 213 GLY A N 1
ATOM 1690 C CA . GLY A 1 213 ? -7.244 1.963 -0.140 1.00 98.75 213 GLY A CA 1
ATOM 1691 C C . GLY A 1 213 ? -6.298 1.003 0.590 1.00 98.75 213 GLY A C 1
ATOM 1692 O O . GLY A 1 213 ? -6.650 -0.154 0.823 1.00 98.75 213 GLY A O 1
ATOM 1693 N N . GLY A 1 214 ? -5.147 1.504 1.050 1.00 98.81 214 GLY A N 1
ATOM 1694 C CA . GLY A 1 214 ? -4.200 0.706 1.821 1.00 98.81 214 GLY A CA 1
ATOM 1695 C C . GLY A 1 214 ? -4.727 0.280 3.196 1.00 98.81 214 GLY A C 1
ATOM 1696 O O . GLY A 1 214 ? -4.577 -0.876 3.594 1.00 98.81 214 GLY A O 1
ATOM 1697 N N . TRP A 1 215 ? -5.428 1.171 3.900 1.00 98.75 215 TRP A N 1
ATOM 1698 C CA . TRP A 1 215 ? -6.121 0.853 5.152 1.00 98.75 215 TRP A CA 1
ATOM 1699 C C . TRP A 1 215 ? -7.204 -0.219 4.987 1.00 98.75 215 TRP A C 1
ATOM 1701 O O . TRP A 1 215 ? -7.374 -1.063 5.865 1.00 98.75 215 TRP A O 1
ATOM 1711 N N . ILE A 1 216 ? -7.936 -0.210 3.872 1.00 98.81 216 ILE A N 1
ATOM 1712 C CA . ILE A 1 216 ? -8.968 -1.212 3.584 1.00 98.81 216 ILE A CA 1
ATOM 1713 C C . ILE A 1 216 ? -8.332 -2.586 3.398 1.00 98.81 216 ILE A C 1
ATOM 1715 O O . ILE A 1 216 ? -8.826 -3.556 3.968 1.00 98.81 216 ILE A O 1
ATOM 1719 N N . LEU A 1 217 ? -7.203 -2.678 2.693 1.00 98.94 217 LEU A N 1
ATOM 1720 C CA . LEU A 1 217 ? -6.451 -3.930 2.587 1.00 98.94 217 LEU A CA 1
ATOM 1721 C C . LEU A 1 217 ? -5.911 -4.392 3.946 1.00 98.94 217 LEU A C 1
ATOM 1723 O O . LEU A 1 217 ? -5.961 -5.584 4.245 1.00 98.94 217 LEU A O 1
ATOM 1727 N N . HIS A 1 218 ? -5.470 -3.462 4.801 1.00 98.75 218 HIS A N 1
ATOM 1728 C CA . HIS A 1 218 ? -5.067 -3.794 6.165 1.00 98.75 218 HIS A CA 1
ATOM 1729 C C . HIS A 1 218 ? -6.212 -4.404 6.977 1.00 98.75 218 HIS A C 1
ATOM 1731 O O . HIS A 1 218 ? -6.049 -5.478 7.555 1.00 98.75 218 HIS A O 1
ATOM 1737 N N . MET A 1 219 ? -7.377 -3.754 6.987 1.00 98.75 219 MET A N 1
ATOM 1738 C CA . MET A 1 219 ? -8.559 -4.257 7.690 1.00 98.75 219 MET A CA 1
ATOM 1739 C C . MET A 1 219 ? -9.051 -5.576 7.090 1.00 98.75 219 MET A C 1
ATOM 1741 O O . MET A 1 219 ? -9.462 -6.463 7.832 1.00 98.75 219 MET A O 1
ATOM 1745 N N . LEU A 1 220 ? -8.946 -5.749 5.770 1.00 98.88 220 LEU A N 1
ATOM 1746 C CA . LEU A 1 220 ? -9.285 -7.002 5.104 1.00 98.88 220 LEU A CA 1
ATOM 1747 C C . LEU A 1 220 ? -8.360 -8.135 5.560 1.00 98.88 220 LEU A C 1
ATOM 1749 O O . LEU A 1 220 ? -8.853 -9.207 5.896 1.00 98.88 220 LEU A O 1
ATOM 1753 N N . ARG A 1 221 ? -7.042 -7.895 5.653 1.00 98.56 221 ARG A N 1
ATOM 1754 C CA . ARG A 1 221 ? -6.083 -8.856 6.227 1.00 98.56 221 ARG A CA 1
ATOM 1755 C C . ARG A 1 221 ? -6.469 -9.249 7.654 1.00 98.56 221 ARG A C 1
ATOM 1757 O O . ARG A 1 221 ? -6.407 -10.429 7.979 1.00 98.56 221 ARG A O 1
ATOM 1764 N N . GLN A 1 222 ? -6.909 -8.297 8.481 1.00 97.00 222 GLN A N 1
ATOM 1765 C CA . GLN A 1 222 ? -7.388 -8.598 9.838 1.00 97.00 222 GLN A CA 1
ATOM 1766 C C . GLN A 1 222 ? -8.688 -9.419 9.837 1.00 97.00 222 GLN A C 1
ATOM 1768 O O . GLN A 1 222 ? -8.839 -10.304 10.675 1.00 97.00 222 GLN A O 1
ATOM 1773 N N . GLN A 1 223 ? -9.600 -9.147 8.899 1.00 97.62 223 GLN A N 1
ATOM 1774 C CA . GLN A 1 223 ? -10.892 -9.828 8.767 1.00 97.62 223 GLN A CA 1
ATOM 1775 C C . GLN A 1 223 ? -10.739 -11.292 8.331 1.00 97.62 223 GLN A C 1
ATOM 1777 O O . GLN A 1 223 ? -11.334 -12.193 8.924 1.00 97.62 223 GLN A O 1
ATOM 1782 N N . VAL A 1 224 ? -9.938 -11.546 7.292 1.00 98.56 224 VAL A N 1
ATOM 1783 C CA . VAL A 1 224 ? -9.783 -12.900 6.729 1.00 98.56 224 VAL A CA 1
ATOM 1784 C C . VAL A 1 224 ? -8.629 -13.687 7.352 1.00 98.56 224 VAL A C 1
ATOM 1786 O O . VAL A 1 224 ? -8.567 -14.908 7.216 1.00 98.56 224 VAL A O 1
ATOM 1789 N N . GLY A 1 225 ? -7.724 -13.001 8.050 1.00 98.38 225 GLY A N 1
ATOM 1790 C CA . GLY A 1 225 ? -6.496 -13.556 8.608 1.00 98.38 225 GLY A CA 1
ATOM 1791 C C . GLY A 1 225 ? -5.353 -13.638 7.591 1.00 98.38 225 GLY A C 1
ATOM 1792 O O . GLY A 1 225 ? -5.555 -13.786 6.385 1.00 98.38 225 GLY A O 1
ATOM 1793 N N . ASP A 1 226 ? -4.119 -13.590 8.094 1.00 98.31 226 ASP A N 1
ATOM 1794 C CA . ASP A 1 226 ? -2.892 -13.469 7.291 1.00 98.31 226 ASP A CA 1
ATOM 1795 C C . ASP A 1 226 ? -2.747 -14.531 6.196 1.00 98.31 226 ASP A C 1
ATOM 1797 O O . ASP A 1 226 ? -2.384 -14.218 5.061 1.00 98.31 226 ASP A O 1
ATOM 1801 N N . SER A 1 227 ? -3.048 -15.792 6.523 1.00 98.56 227 SER A N 1
ATOM 1802 C CA . SER A 1 227 ? -2.888 -16.903 5.581 1.00 98.56 227 SER A CA 1
ATOM 1803 C C . SER A 1 227 ? -3.883 -16.822 4.423 1.00 98.56 227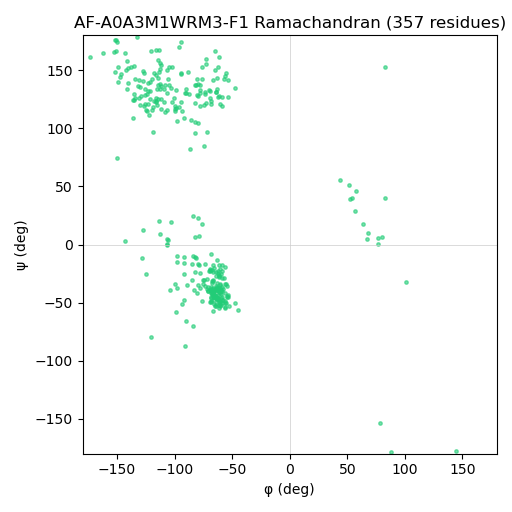 SER A C 1
ATOM 1805 O O . SER A 1 227 ? -3.472 -16.966 3.270 1.00 98.56 227 SER A O 1
ATOM 1807 N N . ALA A 1 228 ? -5.163 -16.563 4.711 1.00 98.81 228 ALA A N 1
ATOM 1808 C CA . ALA A 1 228 ? -6.180 -16.409 3.676 1.00 98.81 228 ALA A CA 1
ATOM 1809 C C . ALA A 1 228 ? -5.943 -15.134 2.862 1.00 98.81 228 ALA A C 1
ATOM 1811 O O . ALA A 1 228 ? -6.102 -15.153 1.645 1.00 98.81 228 ALA A O 1
ATOM 1812 N N . PHE A 1 229 ? -5.485 -14.054 3.507 1.00 98.94 229 PHE A N 1
ATOM 1813 C CA . PHE A 1 229 ? -5.161 -12.811 2.821 1.00 98.94 229 PHE A CA 1
ATOM 1814 C C . PHE A 1 229 ? -4.044 -13.012 1.798 1.00 98.94 229 PHE A C 1
ATOM 1816 O O . PHE A 1 229 ? -4.238 -12.738 0.616 1.00 98.94 229 PHE A O 1
ATOM 1823 N N . GLN A 1 230 ? -2.898 -13.560 2.212 1.00 98.81 230 GLN A N 1
ATOM 1824 C CA . GLN A 1 230 ? -1.786 -13.799 1.292 1.00 98.81 230 GLN A CA 1
ATOM 1825 C C . GLN A 1 230 ? -2.168 -14.786 0.177 1.00 98.81 230 GLN A C 1
ATOM 1827 O O . GLN A 1 230 ? -1.797 -14.584 -0.981 1.00 98.81 230 GLN A O 1
ATOM 1832 N N . ALA A 1 231 ? -2.921 -15.843 0.496 1.00 98.88 231 ALA A N 1
ATOM 1833 C CA . ALA A 1 231 ? -3.423 -16.772 -0.512 1.00 98.88 231 ALA A CA 1
ATOM 1834 C C . ALA A 1 231 ? -4.368 -16.078 -1.514 1.00 98.88 231 ALA A C 1
ATOM 1836 O O . ALA A 1 231 ? -4.263 -16.326 -2.716 1.00 98.88 231 ALA A O 1
ATOM 1837 N N . GLY A 1 232 ? -5.224 -15.169 -1.041 1.00 98.88 232 GLY A N 1
ATOM 1838 C CA . GLY A 1 232 ? -6.123 -14.354 -1.855 1.00 98.88 232 GLY A CA 1
ATOM 1839 C C . GLY A 1 232 ? -5.371 -13.408 -2.787 1.00 98.88 232 GLY A C 1
ATOM 1840 O O . GLY A 1 232 ? -5.631 -13.408 -3.985 1.00 98.88 232 GLY A O 1
ATOM 1841 N N . ILE A 1 233 ? -4.357 -12.699 -2.283 1.00 98.88 233 ILE A N 1
ATOM 1842 C CA . ILE A 1 233 ? -3.452 -11.867 -3.095 1.00 98.88 233 ILE A CA 1
ATOM 1843 C C . ILE A 1 233 ? -2.798 -12.689 -4.211 1.00 98.88 233 ILE A C 1
ATOM 1845 O O . ILE A 1 23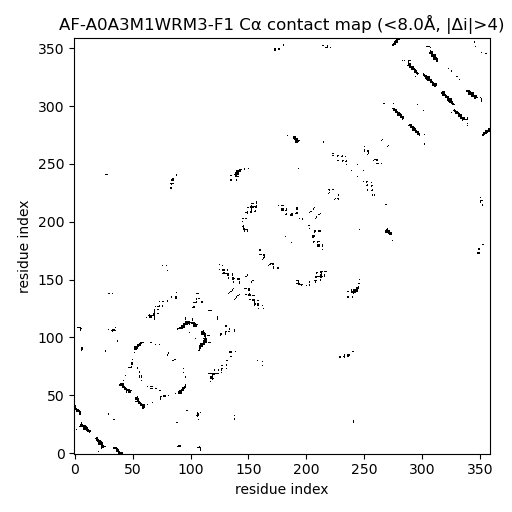3 ? -2.836 -12.290 -5.374 1.00 98.88 233 ILE A O 1
ATOM 1849 N N . ARG A 1 234 ? -2.215 -13.848 -3.876 1.00 98.88 234 ARG A N 1
ATOM 1850 C CA . ARG A 1 234 ? -1.563 -14.735 -4.855 1.00 98.88 234 ARG A CA 1
ATOM 1851 C C . ARG A 1 234 ? -2.548 -15.225 -5.910 1.00 98.88 234 ARG A C 1
ATOM 1853 O O . ARG A 1 234 ? -2.221 -15.265 -7.094 1.00 98.88 234 ARG A O 1
ATOM 1860 N N . ARG A 1 235 ? -3.760 -15.591 -5.488 1.00 98.88 235 ARG A N 1
ATOM 1861 C CA . ARG A 1 235 ? -4.836 -16.041 -6.377 1.00 98.88 235 ARG A CA 1
ATOM 1862 C C . ARG A 1 235 ? -5.326 -14.919 -7.287 1.00 98.88 235 ARG A C 1
ATOM 1864 O O . ARG A 1 235 ? -5.553 -15.179 -8.464 1.00 98.88 235 ARG A O 1
ATOM 1871 N N . TYR A 1 236 ? -5.462 -13.707 -6.755 1.00 98.88 236 TYR A N 1
ATOM 1872 C CA . TYR A 1 236 ? -5.891 -12.521 -7.489 1.00 98.88 236 TYR A CA 1
ATOM 1873 C C . TYR A 1 236 ? -4.863 -12.168 -8.559 1.00 98.88 236 TYR A C 1
ATOM 1875 O O . TYR A 1 236 ? -5.209 -12.128 -9.737 1.00 98.88 236 TYR A O 1
ATOM 1883 N N . TYR A 1 237 ? -3.590 -12.041 -8.175 1.00 98.75 237 TYR A N 1
ATOM 1884 C CA . TYR A 1 237 ? -2.520 -11.769 -9.127 1.00 98.75 237 TYR A CA 1
ATOM 1885 C C . TYR A 1 237 ? -2.422 -12.858 -10.201 1.00 98.75 237 TYR A C 1
ATOM 1887 O O . TYR A 1 237 ? -2.430 -12.542 -11.378 1.00 98.75 237 TYR A O 1
ATOM 1895 N N . ALA A 1 238 ? -2.430 -14.142 -9.831 1.00 98.62 238 ALA A N 1
ATOM 1896 C CA . ALA A 1 238 ? -2.355 -15.225 -10.815 1.00 98.62 238 ALA A CA 1
ATOM 1897 C C . ALA A 1 238 ? -3.562 -15.283 -11.772 1.00 98.62 238 ALA A C 1
ATOM 1899 O O . ALA A 1 238 ? -3.435 -15.808 -12.876 1.00 98.62 238 ALA A O 1
ATOM 1900 N N . ARG A 1 239 ? -4.741 -14.804 -11.350 1.00 98.69 239 ARG A N 1
ATOM 1901 C CA . ARG A 1 239 ? -5.956 -14.773 -12.180 1.00 98.69 239 ARG A CA 1
ATOM 1902 C C . ARG A 1 239 ? -5.957 -13.603 -13.161 1.00 98.69 239 ARG A C 1
ATOM 1904 O O . ARG A 1 239 ? -6.474 -13.771 -14.258 1.00 98.69 239 ARG A O 1
ATOM 1911 N N . TYR A 1 240 ? -5.397 -12.466 -12.758 1.00 98.25 240 TYR A N 1
ATOM 1912 C CA . TYR A 1 240 ? -5.411 -11.217 -13.522 1.00 98.25 240 TYR A CA 1
ATOM 1913 C C . TYR A 1 240 ? -4.016 -10.787 -13.995 1.00 98.25 240 TYR A C 1
ATOM 1915 O O . TYR A 1 240 ? -3.803 -9.618 -14.300 1.00 98.25 240 TYR A O 1
ATOM 1923 N N . ASP A 1 241 ? -3.055 -11.712 -14.048 1.00 96.31 241 ASP A N 1
ATOM 1924 C CA . ASP A 1 241 ? -1.716 -11.441 -14.572 1.00 96.31 241 ASP A CA 1
ATOM 1925 C C . ASP A 1 241 ? -1.822 -11.002 -16.038 1.00 96.31 241 ASP A C 1
ATOM 1927 O O . ASP A 1 241 ? -2.349 -11.728 -16.884 1.00 96.31 241 ASP A O 1
ATOM 1931 N N . LEU A 1 242 ? -1.334 -9.792 -16.320 1.00 95.69 242 LEU A N 1
ATOM 1932 C CA . LEU A 1 242 ? -1.442 -9.102 -17.607 1.00 95.69 242 LEU A CA 1
ATOM 1933 C C . LEU A 1 242 ? -2.887 -8.911 -18.103 1.00 95.69 242 LEU A C 1
ATOM 1935 O O . LEU A 1 242 ? -3.119 -8.826 -19.315 1.00 95.69 242 LEU A O 1
ATOM 1939 N N . ASP A 1 243 ? -3.841 -8.820 -17.177 1.00 96.75 243 ASP A N 1
ATOM 1940 C CA . ASP A 1 243 ? -5.260 -8.607 -17.451 1.00 96.75 243 ASP A CA 1
ATOM 1941 C C . ASP A 1 243 ? -5.848 -7.500 -16.559 1.00 96.75 243 ASP A C 1
ATOM 1943 O O . ASP A 1 243 ? -5.176 -6.873 -15.731 1.00 96.75 243 ASP A O 1
ATOM 1947 N N . ASN A 1 244 ? -7.128 -7.218 -16.771 1.00 97.50 244 ASN A N 1
ATOM 1948 C CA . ASN A 1 244 ? -7.854 -6.160 -16.105 1.00 97.50 244 ASN A CA 1
ATOM 1949 C C . ASN A 1 244 ? -8.873 -6.695 -15.093 1.00 97.50 244 ASN A C 1
ATOM 1951 O O . ASN A 1 244 ? -9.632 -7.609 -15.400 1.00 97.50 244 ASN A O 1
ATOM 1955 N N . ALA A 1 245 ? -8.950 -6.058 -13.923 1.00 98.06 245 ALA A N 1
ATOM 1956 C CA . ALA A 1 245 ? -9.886 -6.416 -12.859 1.00 98.06 245 ALA A CA 1
ATOM 1957 C C . ALA A 1 245 ? -10.722 -5.221 -12.381 1.00 98.06 245 ALA A C 1
ATOM 1959 O O . ALA A 1 245 ? -10.278 -4.067 -12.385 1.00 98.06 245 ALA A O 1
ATOM 1960 N N . LEU A 1 246 ? -11.947 -5.503 -11.948 1.00 98.50 246 LEU A N 1
ATOM 1961 C CA . LEU A 1 246 ? -12.785 -4.606 -11.162 1.00 98.50 246 LEU A CA 1
ATOM 1962 C C . LEU A 1 246 ? -12.629 -4.896 -9.658 1.00 98.50 246 LEU A C 1
ATOM 1964 O O . LEU A 1 246 ? -11.957 -5.833 -9.233 1.00 98.50 246 LEU A O 1
ATOM 1968 N N . THR A 1 247 ? -13.257 -4.074 -8.821 1.00 98.69 247 THR A N 1
ATOM 1969 C CA . THR A 1 247 ? -13.216 -4.256 -7.359 1.00 98.69 247 THR A CA 1
ATOM 1970 C C . THR A 1 247 ? -13.924 -5.545 -6.954 1.00 98.69 247 THR A C 1
ATOM 1972 O O . THR A 1 247 ? -13.463 -6.268 -6.077 1.00 98.69 247 THR A O 1
ATOM 1975 N N . GLU A 1 248 ? -15.039 -5.822 -7.618 1.00 98.62 248 GLU A N 1
ATOM 1976 C CA . GLU A 1 248 ? -15.892 -6.989 -7.442 1.00 98.62 248 GLU A CA 1
ATOM 1977 C C . GLU A 1 248 ? -15.137 -8.281 -7.784 1.00 98.62 248 GLU A C 1
ATOM 1979 O O . GLU A 1 248 ? -15.319 -9.305 -7.132 1.00 98.62 248 GLU A O 1
ATOM 1984 N N . ASP A 1 249 ? -14.217 -8.217 -8.748 1.00 98.88 249 ASP A N 1
ATOM 1985 C CA . ASP A 1 249 ? -13.345 -9.334 -9.103 1.00 98.88 249 ASP A CA 1
ATOM 1986 C C . ASP A 1 249 ? -12.350 -9.664 -7.983 1.00 98.88 249 ASP A C 1
ATOM 1988 O O . ASP A 1 249 ? -12.117 -10.837 -7.675 1.00 98.88 249 ASP A O 1
ATOM 1992 N N . PHE A 1 250 ? -11.769 -8.635 -7.355 1.00 98.88 250 PHE A N 1
ATOM 1993 C CA . PHE A 1 250 ? -10.909 -8.814 -6.187 1.00 98.88 250 PHE A CA 1
ATOM 1994 C C . PHE A 1 250 ? -11.707 -9.340 -4.987 1.00 98.88 250 PHE A C 1
ATOM 1996 O O . PHE A 1 250 ? -11.271 -10.299 -4.352 1.00 98.88 250 PHE A O 1
ATOM 2003 N N . GLN A 1 251 ? -12.890 -8.776 -4.718 1.00 98.88 251 GLN A N 1
ATOM 2004 C CA . GLN A 1 251 ? -13.800 -9.265 -3.678 1.00 98.88 251 GLN A CA 1
ATOM 2005 C C . GLN A 1 251 ? -14.082 -10.760 -3.854 1.00 98.88 251 GLN A C 1
ATOM 2007 O O . GLN A 1 251 ? -13.810 -11.538 -2.942 1.00 98.88 251 GLN A O 1
ATOM 2012 N N . ALA A 1 252 ? -14.516 -11.178 -5.047 1.00 98.88 252 ALA A N 1
ATOM 2013 C CA . ALA A 1 252 ? -14.854 -12.569 -5.332 1.00 98.88 252 ALA A CA 1
ATOM 2014 C C . ALA A 1 252 ? -13.672 -13.529 -5.111 1.00 98.88 252 ALA A C 1
ATOM 2016 O O . ALA A 1 252 ? -13.856 -14.643 -4.623 1.00 98.88 252 ALA A O 1
ATOM 2017 N N . VAL A 1 253 ? -12.439 -13.112 -5.431 1.00 98.88 253 VAL A N 1
ATOM 2018 C CA . VAL A 1 253 ? -11.238 -13.913 -5.133 1.00 98.88 253 VAL A CA 1
ATOM 2019 C C . VAL A 1 253 ? -11.017 -14.051 -3.626 1.00 98.88 253 VAL A C 1
ATOM 2021 O O . VAL A 1 253 ? -10.673 -15.134 -3.148 1.00 98.88 253 VAL A O 1
ATOM 2024 N N . MET A 1 254 ? -11.187 -12.967 -2.872 1.00 98.88 254 MET A N 1
ATOM 2025 C CA . MET A 1 254 ? -10.992 -12.982 -1.424 1.00 98.88 254 MET A CA 1
ATOM 2026 C C . MET A 1 254 ? -12.054 -13.832 -0.725 1.00 98.88 254 MET A C 1
ATOM 2028 O O . MET A 1 254 ? -11.717 -14.578 0.194 1.00 98.88 254 MET A O 1
ATOM 2032 N N . GLU A 1 255 ? -13.302 -13.792 -1.187 1.00 98.88 255 GLU A N 1
ATOM 2033 C CA . GLU A 1 255 ? -14.390 -14.660 -0.720 1.00 98.88 255 GLU A CA 1
ATOM 2034 C C . GLU A 1 255 ? -14.128 -16.131 -1.083 1.00 98.88 255 GLU A C 1
ATOM 2036 O O . GLU A 1 255 ? -14.215 -16.998 -0.215 1.00 98.88 255 GLU A O 1
ATOM 2041 N N . GLU A 1 256 ? -13.703 -16.422 -2.324 1.00 98.75 256 GLU A N 1
ATOM 2042 C CA . GLU A 1 256 ? -13.330 -17.777 -2.779 1.00 98.75 256 GLU A CA 1
ATOM 2043 C C . GLU A 1 256 ? -12.262 -18.404 -1.876 1.00 98.75 256 GLU A C 1
ATOM 2045 O O . GLU A 1 256 ? -12.357 -19.578 -1.520 1.00 98.75 256 GLU A O 1
ATOM 2050 N N . VAL A 1 257 ? -11.232 -17.634 -1.515 1.00 98.75 257 VAL A N 1
ATOM 2051 C CA . VAL A 1 257 ? -10.088 -18.147 -0.752 1.00 98.75 257 VAL A CA 1
ATOM 2052 C C . VAL A 1 257 ? -10.355 -18.182 0.751 1.00 98.75 257 VAL A C 1
ATOM 2054 O O . VAL A 1 257 ? -9.931 -19.124 1.421 1.00 98.75 257 VAL A O 1
ATOM 2057 N N . SER A 1 258 ? -11.027 -17.169 1.298 1.00 98.62 258 SER A N 1
ATOM 2058 C CA . SER A 1 258 ? -11.296 -17.089 2.740 1.00 98.62 258 SER A CA 1
ATOM 2059 C C . SER A 1 258 ? -12.507 -17.913 3.178 1.00 98.62 258 SER A C 1
ATOM 2061 O O . SER A 1 258 ? -12.597 -18.280 4.349 1.00 98.62 258 SER A O 1
ATOM 2063 N N . GLY A 1 259 ? -13.443 -18.191 2.264 1.00 98.56 259 GLY A N 1
ATOM 2064 C CA . GLY A 1 259 ? -14.740 -18.788 2.577 1.00 98.56 259 GLY A CA 1
ATOM 2065 C C . GLY A 1 259 ? -15.674 -17.870 3.376 1.00 98.56 259 GLY A C 1
ATOM 2066 O O . GLY A 1 259 ? -16.693 -18.346 3.874 1.00 98.56 259 GLY A O 1
ATOM 2067 N N . GLN A 1 260 ? -15.326 -16.588 3.538 1.00 98.56 260 GLN A N 1
ATOM 2068 C CA . GLN A 1 260 ? -16.155 -15.587 4.210 1.00 98.56 260 GLN A CA 1
ATOM 2069 C C . GLN A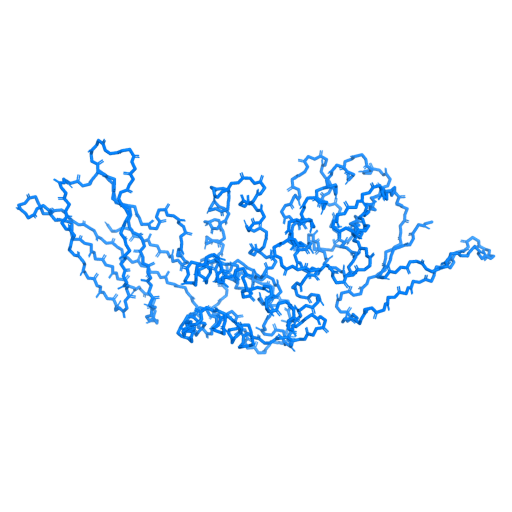 1 260 ? -16.995 -14.814 3.187 1.00 98.56 260 GLN A C 1
ATOM 2071 O O . GLN A 1 260 ? -16.529 -14.563 2.080 1.00 98.56 260 GLN A O 1
ATOM 2076 N N . ASP A 1 261 ? -18.205 -14.412 3.578 1.00 98.31 261 ASP A N 1
ATOM 2077 C CA . ASP A 1 261 ? -18.989 -13.398 2.864 1.00 98.31 261 ASP A CA 1
ATOM 2078 C C . ASP A 1 261 ? -18.421 -12.016 3.214 1.00 98.31 261 ASP A C 1
ATOM 2080 O O . ASP A 1 261 ? -18.358 -11.650 4.393 1.00 98.31 261 ASP A O 1
ATOM 2084 N N . LEU A 1 262 ? -17.943 -11.283 2.207 1.00 98.62 262 LEU A N 1
ATOM 2085 C CA . LEU A 1 262 ? -17.270 -9.997 2.378 1.00 98.62 262 LEU A CA 1
ATOM 2086 C C . LEU A 1 262 ? -18.093 -8.837 1.807 1.00 98.62 262 LEU A C 1
ATOM 2088 O O . LEU A 1 262 ? -17.594 -7.709 1.781 1.00 98.62 262 LEU A O 1
ATOM 2092 N N . GLU A 1 263 ? -19.347 -9.069 1.413 1.00 98.19 263 GLU A N 1
ATOM 2093 C CA . GLU A 1 263 ? -20.197 -8.053 0.789 1.00 98.19 263 GLU A CA 1
ATOM 2094 C C . GLU A 1 263 ? -20.322 -6.807 1.672 1.00 98.19 263 GLU A C 1
ATOM 2096 O O . GLU A 1 263 ? -19.960 -5.705 1.256 1.00 98.19 263 GLU A O 1
ATOM 2101 N N . ASP A 1 264 ? -20.726 -6.970 2.934 1.00 97.25 264 ASP A N 1
ATOM 2102 C CA . ASP A 1 264 ? -20.878 -5.845 3.865 1.00 97.25 264 ASP A CA 1
ATOM 2103 C C . ASP A 1 264 ? -19.555 -5.095 4.094 1.00 97.25 264 ASP A C 1
ATOM 2105 O O . ASP A 1 264 ? -19.547 -3.866 4.224 1.00 97.25 264 ASP A O 1
ATOM 2109 N N . PHE A 1 265 ? -18.424 -5.813 4.101 1.00 98.44 265 PHE A N 1
ATOM 2110 C CA . PHE A 1 265 ? -17.099 -5.212 4.237 1.00 98.44 265 PHE A CA 1
ATOM 2111 C C . PHE A 1 265 ? -16.783 -4.315 3.033 1.00 98.44 265 PHE A C 1
ATOM 2113 O O . PHE A 1 265 ? -16.456 -3.137 3.207 1.00 98.44 265 PHE A O 1
ATOM 2120 N N . PHE A 1 266 ? -16.906 -4.840 1.813 1.00 98.56 266 PHE A N 1
ATOM 2121 C CA . PHE A 1 266 ? -16.600 -4.092 0.595 1.00 98.56 266 PHE A CA 1
ATOM 2122 C C . PHE A 1 266 ? -17.586 -2.935 0.393 1.00 98.56 266 PHE A C 1
ATOM 2124 O O . PHE A 1 266 ? -17.157 -1.806 0.136 1.00 98.56 266 PHE A O 1
ATOM 2131 N N . GLN A 1 267 ? -18.886 -3.157 0.606 1.00 97.88 267 GLN A N 1
ATOM 2132 C CA . GLN A 1 267 ? -19.907 -2.109 0.527 1.00 97.88 267 GLN A CA 1
ATOM 2133 C C . GLN A 1 267 ? -19.603 -0.939 1.459 1.00 97.88 267 GLN A C 1
ATOM 2135 O O . GLN A 1 267 ? -19.579 0.222 1.031 1.00 97.88 267 GLN A O 1
ATOM 2140 N N . GLN A 1 268 ? -19.322 -1.221 2.733 1.00 96.94 268 GLN A N 1
ATOM 2141 C CA . GLN A 1 268 ? -19.159 -0.155 3.711 1.00 96.94 268 GLN A CA 1
ATOM 2142 C C . GLN A 1 268 ? -17.867 0.648 3.544 1.00 96.94 268 GLN A C 1
ATOM 2144 O O . GLN A 1 268 ? -17.843 1.828 3.906 1.00 96.94 268 GLN A O 1
ATOM 2149 N N . TRP A 1 269 ? -16.805 0.019 3.035 1.00 98.00 269 TRP A N 1
ATOM 2150 C CA . TRP A 1 269 ? -15.476 0.624 2.981 1.00 98.00 269 TRP A CA 1
ATOM 2151 C C . TRP A 1 269 ? -15.119 1.209 1.615 1.00 98.00 269 TRP A C 1
ATOM 2153 O O . TRP A 1 269 ? -14.440 2.239 1.564 1.00 98.00 269 TRP A O 1
ATOM 2163 N N . LEU A 1 270 ? -15.590 0.601 0.523 1.00 98.12 270 LEU A N 1
ATOM 2164 C CA . LEU A 1 270 ? -15.222 0.997 -0.838 1.00 98.12 270 LEU A CA 1
ATOM 2165 C C . LEU A 1 270 ? -16.319 1.781 -1.558 1.00 98.12 270 LEU A C 1
ATOM 2167 O O . LEU A 1 270 ? -16.007 2.756 -2.245 1.00 98.12 270 LEU A O 1
ATOM 2171 N N . TYR A 1 271 ? -17.584 1.400 -1.373 1.00 97.31 271 TYR A N 1
ATOM 2172 C CA . TYR A 1 271 ? -18.721 1.983 -2.101 1.00 97.31 271 TYR A CA 1
ATOM 2173 C C . TYR A 1 271 ? -19.466 3.072 -1.325 1.00 97.31 271 TYR A C 1
ATOM 2175 O O . TYR A 1 271 ? -20.265 3.816 -1.897 1.00 97.31 271 TYR A O 1
ATOM 2183 N N . ARG A 1 272 ? -19.159 3.243 -0.036 1.00 95.00 272 ARG A N 1
ATOM 2184 C CA . ARG A 1 272 ? -19.717 4.306 0.801 1.00 95.00 272 ARG A CA 1
ATOM 2185 C C . ARG A 1 272 ? -18.722 5.437 1.057 1.00 95.00 272 ARG A C 1
ATOM 2187 O O . ARG A 1 272 ? -17.554 5.223 1.371 1.00 95.00 272 ARG A O 1
ATOM 2194 N N . ALA A 1 273 ? -19.220 6.668 0.962 1.00 93.88 273 ALA A N 1
ATOM 2195 C CA . ALA A 1 273 ? -18.461 7.870 1.282 1.00 93.88 273 ALA A CA 1
ATOM 2196 C C . ALA A 1 273 ? -18.322 8.097 2.800 1.00 93.88 273 ALA A C 1
ATOM 2198 O O . ALA A 1 273 ? -19.205 7.749 3.589 1.00 93.88 273 ALA A O 1
ATOM 2199 N N . GLY A 1 274 ? -17.239 8.772 3.192 1.00 92.94 274 GLY A N 1
ATOM 2200 C CA . GLY A 1 274 ? -16.947 9.124 4.584 1.00 92.94 274 GLY A CA 1
ATOM 2201 C C . GLY A 1 274 ? -16.178 8.046 5.350 1.00 92.94 274 GLY A C 1
ATOM 2202 O O . GLY A 1 274 ? -15.799 7.019 4.792 1.00 92.94 274 GLY A O 1
ATOM 2203 N N . ASN A 1 275 ? -15.916 8.319 6.630 1.00 95.31 275 ASN A N 1
ATOM 2204 C CA . ASN A 1 275 ? -15.170 7.444 7.537 1.00 95.31 275 ASN A CA 1
ATOM 2205 C C . ASN A 1 275 ? -15.821 7.462 8.937 1.00 95.31 275 ASN A C 1
ATOM 2207 O O . ASN A 1 275 ? -16.437 8.476 9.293 1.00 95.31 275 ASN A O 1
ATOM 2211 N N . PRO A 1 276 ? -15.700 6.387 9.737 1.00 96.75 276 PRO A N 1
ATOM 2212 C CA . PRO A 1 276 ? -16.269 6.335 11.083 1.00 96.75 276 PRO A CA 1
ATOM 2213 C C . PRO A 1 276 ? -15.669 7.371 12.040 1.00 96.75 276 PRO A C 1
ATOM 2215 O O . PRO A 1 276 ? -14.448 7.505 12.147 1.00 96.75 276 PRO A O 1
ATOM 2218 N N . GLN A 1 277 ? -16.536 8.059 12.783 1.00 96.88 277 GLN A N 1
ATOM 2219 C CA . GLN A 1 277 ? -16.178 8.956 13.881 1.00 96.88 277 GLN A CA 1
ATOM 2220 C C . GLN A 1 277 ? -16.938 8.512 15.131 1.00 96.88 277 GLN A C 1
ATOM 2222 O O . GLN A 1 277 ? -18.168 8.515 15.152 1.00 96.88 277 GLN A O 1
ATOM 2227 N N . LEU A 1 278 ? -16.202 8.084 16.152 1.00 98.06 278 LEU A N 1
ATOM 2228 C CA . LEU A 1 278 ? -16.731 7.530 17.388 1.00 98.06 278 LEU A CA 1
ATOM 2229 C C . LEU A 1 278 ? -16.447 8.480 18.549 1.00 98.06 278 LEU A C 1
ATOM 2231 O O . LEU A 1 278 ? -15.288 8.773 18.846 1.00 98.06 278 LEU A O 1
ATOM 2235 N N . LYS A 1 279 ? -17.496 8.874 19.267 1.00 98.19 279 LYS A N 1
ATOM 2236 C CA . LYS A 1 279 ? -17.364 9.357 20.643 1.00 98.19 279 LYS A CA 1
ATOM 2237 C C . LYS A 1 279 ? -17.422 8.183 21.596 1.00 98.19 279 LYS A C 1
ATOM 2239 O O . LYS A 1 279 ? -18.330 7.359 21.496 1.00 98.19 279 LYS A O 1
ATOM 2244 N N . ALA A 1 280 ? -16.460 8.108 22.499 1.00 98.06 280 ALA A N 1
ATOM 2245 C CA . ALA A 1 280 ? -16.345 7.048 23.480 1.00 98.06 280 ALA A CA 1
ATOM 2246 C C . ALA A 1 280 ? -16.326 7.641 24.889 1.00 98.06 280 ALA A C 1
ATOM 2248 O O . ALA A 1 280 ? -15.663 8.639 25.139 1.00 98.06 280 ALA A O 1
ATOM 2249 N N . SER A 1 281 ? -17.010 7.010 25.831 1.00 98.12 281 SER A N 1
ATOM 2250 C CA . SER A 1 281 ? -16.904 7.338 27.252 1.00 98.12 281 SER A CA 1
ATOM 2251 C C . SER A 1 281 ? -16.800 6.063 28.069 1.00 98.12 281 SER A C 1
ATOM 2253 O O . SER A 1 281 ? -17.246 4.990 27.644 1.00 98.12 281 SER A O 1
ATOM 2255 N N . TRP A 1 282 ? -16.177 6.160 29.242 1.00 97.94 282 TRP A N 1
ATOM 2256 C CA . TRP A 1 282 ? -16.053 5.019 30.134 1.00 97.94 282 TRP A CA 1
ATOM 2257 C C . TRP A 1 282 ? -16.202 5.402 31.602 1.00 97.94 282 TRP A C 1
ATOM 2259 O O . TRP A 1 282 ? -15.867 6.508 32.019 1.00 97.94 282 TRP A O 1
ATOM 2269 N N . SER A 1 283 ? -16.711 4.470 32.403 1.00 97.81 283 SER A N 1
ATOM 2270 C CA . SER A 1 283 ? -16.793 4.615 33.858 1.00 97.81 283 SER A CA 1
ATOM 2271 C C . SER A 1 283 ? -16.495 3.297 34.569 1.00 97.81 283 SER A C 1
ATOM 2273 O O . SER A 1 283 ? -16.590 2.225 33.974 1.00 97.81 283 SER A O 1
ATOM 2275 N N . TRP A 1 284 ? -16.097 3.378 35.841 1.00 98.06 284 TRP A N 1
ATOM 2276 C CA . TRP A 1 284 ? -15.793 2.226 36.693 1.00 98.06 284 TRP A CA 1
ATOM 2277 C C . TRP A 1 284 ? -16.795 2.125 37.842 1.00 98.06 284 TRP A C 1
ATOM 2279 O O . TRP A 1 284 ? -16.925 3.061 38.635 1.00 98.06 284 TRP A O 1
ATOM 2289 N N . ASP A 1 285 ? -17.443 0.971 37.973 1.00 97.81 285 ASP A N 1
ATOM 2290 C CA . ASP A 1 285 ? -18.240 0.607 39.140 1.00 97.81 285 ASP A CA 1
ATOM 2291 C C . ASP A 1 285 ? -17.401 -0.275 40.075 1.00 97.81 285 ASP A C 1
ATOM 2293 O O . ASP A 1 285 ? -17.176 -1.458 39.820 1.00 97.81 285 ASP A O 1
ATOM 2297 N N . SER A 1 286 ? -16.952 0.295 41.197 1.00 96.06 286 SER A N 1
ATOM 2298 C CA . SER A 1 286 ? -16.144 -0.426 42.186 1.00 96.06 286 SER A CA 1
ATOM 2299 C C . SER A 1 286 ? -16.911 -1.493 42.962 1.00 96.06 286 SER A C 1
ATOM 2301 O O . SER A 1 286 ? -16.286 -2.414 43.482 1.00 96.06 286 SER A O 1
ATOM 2303 N N . ARG A 1 287 ? -18.244 -1.394 43.054 1.00 96.19 287 ARG A N 1
ATOM 2304 C CA . ARG A 1 287 ? -19.075 -2.384 43.756 1.00 96.19 287 ARG A CA 1
ATOM 2305 C C . ARG A 1 287 ? -19.280 -3.625 42.903 1.00 96.19 287 ARG A C 1
ATOM 2307 O O . ARG A 1 287 ? -19.328 -4.725 43.440 1.00 96.19 287 ARG A O 1
ATOM 2314 N N . ARG A 1 288 ? -19.426 -3.434 41.591 1.00 96.06 288 ARG A N 1
ATOM 2315 C CA . ARG A 1 288 ? -19.605 -4.517 40.613 1.00 96.06 288 ARG A CA 1
ATOM 2316 C C . ARG A 1 288 ? -18.288 -5.005 40.008 1.00 96.06 288 ARG A C 1
ATOM 2318 O O . ARG A 1 288 ? -18.298 -6.030 39.339 1.00 96.06 288 ARG A O 1
ATOM 2325 N N . GLN A 1 289 ? -17.192 -4.284 40.251 1.00 96.62 289 GLN A N 1
ATOM 2326 C CA . GLN A 1 289 ? -15.895 -4.480 39.602 1.00 96.62 289 GLN A CA 1
ATOM 2327 C C . GLN A 1 289 ? -16.023 -4.508 38.070 1.00 96.62 289 GLN A C 1
ATOM 2329 O O . GLN A 1 289 ? -15.568 -5.428 37.395 1.00 96.62 289 GLN A O 1
ATOM 2334 N N . GLU A 1 290 ? -16.692 -3.494 37.521 1.00 97.62 290 GLU A N 1
ATOM 2335 C CA . GLU A 1 290 ? -17.098 -3.456 36.116 1.00 97.62 290 GLU A CA 1
ATOM 2336 C C . GLU A 1 290 ? -16.729 -2.120 35.463 1.00 97.62 290 GLU A C 1
ATOM 2338 O O . GLU A 1 290 ? -16.953 -1.050 36.035 1.00 97.62 290 GLU A O 1
ATOM 2343 N N . VAL A 1 291 ? -16.194 -2.173 34.243 1.00 98.00 291 VAL A N 1
ATOM 2344 C CA . VAL A 1 291 ? -16.100 -1.006 33.361 1.00 98.00 291 VAL A CA 1
ATOM 2345 C C . VAL A 1 291 ? -17.349 -0.940 32.494 1.00 98.00 291 VAL A C 1
ATOM 2347 O O .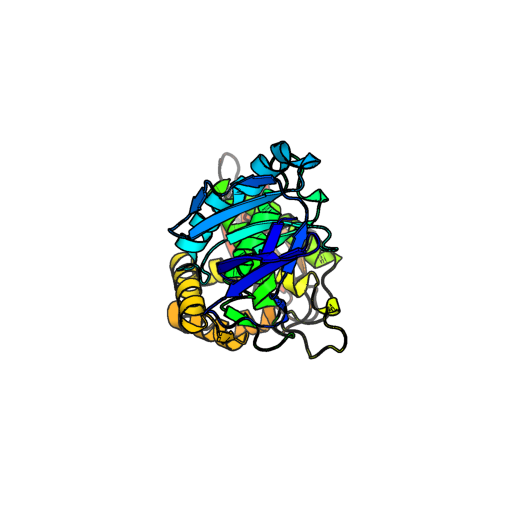 VAL A 1 291 ? -17.718 -1.919 31.850 1.00 98.00 291 VAL A O 1
ATOM 2350 N N . THR A 1 292 ? -17.979 0.229 32.440 1.00 98.38 292 THR A N 1
ATOM 2351 C CA . THR A 1 292 ? -18.996 0.538 31.432 1.00 98.38 292 THR A CA 1
ATOM 2352 C C . THR A 1 292 ? -18.355 1.361 30.323 1.00 98.38 292 THR A C 1
ATOM 2354 O O . THR A 1 292 ? -17.882 2.459 30.598 1.00 98.38 292 THR A O 1
ATOM 2357 N N . LEU A 1 293 ? -18.360 0.851 29.092 1.00 98.31 293 LEU A N 1
ATOM 2358 C CA . LEU A 1 293 ? -17.949 1.557 27.875 1.00 98.31 293 LEU A CA 1
ATOM 2359 C C . LEU A 1 293 ? -19.187 1.980 27.093 1.00 98.31 293 LEU A C 1
ATOM 2361 O O . LEU A 1 293 ? -20.084 1.165 26.907 1.00 98.31 293 LEU A O 1
ATOM 2365 N N . THR A 1 294 ? -19.240 3.214 26.601 1.00 98.50 294 THR A N 1
ATOM 2366 C CA . THR A 1 294 ? -20.285 3.660 25.670 1.00 98.50 294 THR A CA 1
ATOM 2367 C C . THR A 1 294 ? -19.647 4.255 24.429 1.00 98.50 294 THR A C 1
ATOM 2369 O O . THR A 1 294 ? -18.808 5.141 24.539 1.00 98.50 294 THR A O 1
ATOM 2372 N N . PHE A 1 295 ? -20.073 3.789 23.258 1.00 98.50 295 PHE A N 1
ATOM 2373 C CA . PHE A 1 295 ? -19.660 4.314 21.959 1.00 98.50 295 PHE A CA 1
ATOM 2374 C C . PHE A 1 295 ? -20.854 4.935 21.252 1.00 98.50 295 PHE A C 1
ATOM 2376 O O . PHE A 1 295 ? -21.932 4.343 21.237 1.00 98.50 295 PHE A O 1
ATOM 2383 N N . THR A 1 296 ? -20.655 6.095 20.631 1.00 98.44 296 THR A N 1
ATOM 2384 C CA . THR A 1 296 ? -21.623 6.746 19.748 1.00 98.44 296 THR A CA 1
ATOM 2385 C C . THR A 1 296 ? -20.980 7.034 18.399 1.00 98.44 296 THR A C 1
ATOM 2387 O O . THR A 1 296 ? -19.991 7.758 18.320 1.00 98.44 296 THR A O 1
ATOM 2390 N N . GLN A 1 297 ? -21.559 6.483 17.335 1.00 98.00 297 GLN A N 1
ATOM 2391 C CA . GLN A 1 297 ? -21.205 6.808 15.957 1.00 98.00 297 GLN A CA 1
ATOM 2392 C C . GLN A 1 297 ? -21.776 8.188 15.606 1.00 98.00 297 GLN A C 1
ATOM 2394 O O . GLN A 1 297 ? -22.993 8.373 15.648 1.00 98.00 297 GLN A O 1
ATOM 2399 N N . GLU A 1 298 ? -20.940 9.158 15.245 1.00 96.69 298 GLU A N 1
ATOM 2400 C CA . GLU A 1 298 ? -21.376 10.539 14.976 1.00 96.69 298 GLU A CA 1
ATOM 2401 C C . GLU A 1 298 ? -21.715 10.797 13.505 1.00 96.69 298 GLU A C 1
ATOM 2403 O O . GLU A 1 298 ? -22.513 11.677 13.182 1.00 96.69 298 GLU A O 1
ATOM 2408 N N . GLN A 1 299 ? -21.138 10.020 12.591 1.00 94.19 299 GLN A N 1
ATOM 2409 C CA . GLN A 1 299 ? -21.392 10.163 11.160 1.00 94.19 299 GLN A CA 1
ATOM 2410 C C . GLN A 1 299 ? -22.790 9.656 10.765 1.00 94.19 299 GLN A C 1
ATOM 2412 O O . GLN A 1 299 ? -23.356 8.787 11.420 1.00 94.19 299 GLN A O 1
ATOM 2417 N N . GLY A 1 300 ? -23.351 10.147 9.656 1.00 90.81 300 GLY A N 1
ATOM 2418 C CA . GLY A 1 300 ? -24.722 9.809 9.243 1.00 90.81 300 GLY A CA 1
ATOM 2419 C C . GLY A 1 300 ? -24.978 8.303 9.077 1.00 90.81 300 GLY A C 1
ATOM 2420 O O . GLY A 1 300 ? -25.882 7.761 9.713 1.00 90.81 300 GLY A O 1
ATOM 2421 N N . ALA A 1 301 ? -24.169 7.615 8.269 1.00 91.81 301 ALA A N 1
ATOM 2422 C CA . ALA A 1 301 ? -24.305 6.177 8.041 1.00 91.81 301 ALA A CA 1
ATOM 2423 C C . ALA A 1 301 ? -23.700 5.348 9.188 1.00 91.81 301 ALA A C 1
ATOM 2425 O O . ALA A 1 301 ? -22.609 5.651 9.674 1.00 91.81 301 ALA A O 1
ATOM 2426 N N . LEU A 1 302 ? -24.384 4.278 9.594 1.00 94.88 302 LEU A N 1
ATOM 2427 C CA . LEU A 1 302 ? -23.851 3.333 10.577 1.00 94.88 302 LEU A CA 1
ATOM 2428 C C . LEU A 1 302 ? -22.840 2.390 9.923 1.00 94.88 302 LEU A C 1
ATOM 2430 O O . LEU A 1 302 ? -23.063 1.902 8.814 1.00 94.88 302 LEU A O 1
ATOM 2434 N N . TYR A 1 303 ? -21.735 2.143 10.616 1.00 96.88 303 TYR A N 1
ATOM 2435 C CA . TYR A 1 303 ? -20.755 1.121 10.263 1.00 96.88 303 TYR A CA 1
ATOM 2436 C C . TYR A 1 303 ? -20.895 -0.067 11.212 1.00 96.88 303 TYR A C 1
ATOM 2438 O O . TYR A 1 303 ? -21.297 0.115 12.368 1.00 96.88 303 TYR A O 1
ATOM 2446 N N . THR A 1 304 ? -20.519 -1.244 10.715 1.00 96.69 304 THR A N 1
ATOM 2447 C CA . THR A 1 304 ? -20.234 -2.409 11.552 1.00 96.69 304 THR A CA 1
ATOM 2448 C C . THR A 1 304 ? -18.734 -2.414 11.825 1.00 96.69 304 THR A C 1
ATOM 2450 O O . THR A 1 304 ? -17.939 -2.494 10.884 1.00 96.69 304 THR A O 1
ATOM 2453 N N . LEU A 1 305 ? -18.340 -2.232 13.086 1.00 96.81 305 LEU A N 1
ATOM 2454 C CA . LEU A 1 305 ? -16.953 -1.964 13.478 1.00 96.81 305 LEU A CA 1
ATOM 2455 C C . LEU A 1 305 ? -16.512 -2.902 14.608 1.00 96.81 305 LEU A C 1
ATOM 2457 O O . LEU A 1 305 ? -17.078 -2.800 15.695 1.00 96.81 305 LEU A O 1
ATOM 2461 N N . PRO A 1 306 ? -15.475 -3.731 14.408 1.00 96.88 306 PRO A N 1
ATOM 2462 C CA . PRO A 1 306 ? -14.782 -4.390 15.507 1.00 96.88 306 PRO A CA 1
ATOM 2463 C C . PRO A 1 306 ? -13.811 -3.389 16.148 1.00 96.88 306 PRO A C 1
ATOM 2465 O O . PRO A 1 306 ? -12.780 -3.043 15.569 1.00 96.88 306 PRO A O 1
ATOM 2468 N N . VAL A 1 307 ? -14.158 -2.860 17.323 1.00 97.44 307 VAL A N 1
ATOM 2469 C CA . VAL A 1 307 ? -13.321 -1.887 18.041 1.00 97.44 307 VAL A CA 1
ATOM 2470 C C . VAL A 1 307 ? -12.542 -2.583 19.145 1.00 97.44 307 VAL A C 1
ATOM 2472 O O . VAL A 1 307 ? -13.125 -3.026 20.132 1.00 97.44 307 VAL A O 1
ATOM 2475 N N . ASP A 1 308 ? -11.219 -2.614 19.021 1.00 97.69 308 ASP A N 1
ATOM 2476 C CA . ASP A 1 308 ? -10.340 -3.091 20.087 1.00 97.69 308 ASP A CA 1
ATOM 2477 C C . ASP A 1 308 ? -10.168 -2.024 21.169 1.00 97.69 308 ASP A C 1
ATOM 2479 O O . ASP A 1 308 ? -9.814 -0.881 20.878 1.00 97.69 308 ASP A O 1
ATOM 2483 N N . ILE A 1 309 ? -10.348 -2.402 22.434 1.00 98.12 309 ILE A N 1
ATOM 2484 C CA . ILE A 1 309 ? -10.048 -1.563 23.597 1.00 98.12 309 ILE A CA 1
ATOM 2485 C C . ILE A 1 309 ? -9.026 -2.272 24.475 1.00 98.12 309 ILE A C 1
ATOM 2487 O O . ILE A 1 309 ? -9.218 -3.410 24.898 1.00 98.12 309 ILE A O 1
ATOM 2491 N N . GLY A 1 310 ? -7.928 -1.575 24.759 1.00 97.81 310 GLY A N 1
ATOM 2492 C CA . GLY A 1 310 ? -6.892 -2.018 25.678 1.00 97.81 310 GLY A CA 1
ATOM 2493 C C . GLY A 1 310 ? -7.115 -1.467 27.081 1.00 97.81 310 GLY A C 1
ATOM 2494 O O . GLY A 1 310 ? -7.105 -0.252 27.282 1.00 97.81 310 GLY A O 1
ATOM 2495 N N . PHE A 1 311 ? -7.228 -2.355 28.060 1.00 98.00 311 PHE A N 1
ATOM 2496 C CA . PHE A 1 311 ? -7.263 -2.039 29.482 1.00 98.00 311 PHE A CA 1
ATOM 2497 C C . PHE A 1 311 ? -5.876 -2.262 30.091 1.00 98.00 311 PHE A C 1
ATOM 2499 O O . PHE A 1 311 ? -5.365 -3.382 30.104 1.00 98.00 311 PHE A O 1
ATOM 2506 N N . GLN A 1 312 ? -5.258 -1.196 30.599 1.00 97.88 312 GLN A N 1
ATOM 2507 C CA . GLN A 1 312 ? -4.033 -1.292 31.391 1.00 97.88 312 GLN A CA 1
ATOM 2508 C C . GLN A 1 312 ? -4.416 -1.556 32.847 1.00 97.88 312 GLN A C 1
ATOM 2510 O O . GLN A 1 312 ? -4.930 -0.658 33.516 1.00 97.88 312 GLN A O 1
ATOM 2515 N N . LEU A 1 313 ? -4.204 -2.779 33.327 1.00 97.12 313 LEU A N 1
ATOM 2516 C CA . LEU A 1 313 ? -4.508 -3.148 34.708 1.00 97.12 313 LEU A CA 1
ATOM 2517 C C . LEU A 1 313 ? -3.309 -2.869 35.634 1.00 97.12 313 LEU A C 1
ATOM 2519 O O . LEU A 1 313 ? -2.160 -2.962 35.187 1.00 97.12 313 LEU A O 1
ATOM 2523 N N . PRO A 1 314 ? -3.552 -2.525 36.915 1.00 96.62 314 PRO A N 1
ATOM 2524 C CA . PRO A 1 314 ? -2.480 -2.257 37.867 1.00 96.62 314 PRO A CA 1
ATOM 2525 C C . PRO A 1 314 ? -1.543 -3.454 38.037 1.00 96.62 314 PRO A C 1
ATOM 2527 O O . PRO A 1 314 ? -1.984 -4.558 38.350 1.00 96.62 314 PRO A O 1
ATOM 2530 N N . GLY A 1 315 ? -0.241 -3.219 37.872 1.00 94.94 315 GLY A N 1
ATOM 2531 C CA . GLY A 1 315 ? 0.791 -4.248 38.031 1.00 94.94 315 GLY A CA 1
ATOM 2532 C C . GLY A 1 315 ? 0.918 -5.237 36.866 1.00 94.94 315 GLY A C 1
ATOM 2533 O O . GLY A 1 315 ? 1.787 -6.107 36.923 1.00 94.94 315 GLY A O 1
ATOM 2534 N N . GLU A 1 316 ? 0.113 -5.107 35.808 1.00 95.12 316 GLU A N 1
ATOM 2535 C CA . GLU A 1 316 ? 0.245 -5.918 34.594 1.00 95.12 316 GLU A CA 1
ATOM 2536 C C . GLU A 1 316 ? 1.179 -5.241 33.581 1.00 95.12 316 GLU A C 1
ATOM 2538 O O . GLU A 1 316 ? 1.081 -4.044 33.319 1.00 95.12 316 GLU A O 1
ATOM 2543 N N . ALA A 1 317 ? 2.109 -6.007 33.004 1.00 93.38 317 ALA A N 1
ATOM 2544 C CA . ALA A 1 317 ? 3.056 -5.486 32.015 1.00 93.38 317 ALA A CA 1
ATOM 2545 C C . ALA A 1 317 ? 2.409 -5.259 30.638 1.00 93.38 317 ALA A C 1
ATOM 2547 O O . ALA A 1 317 ? 2.813 -4.362 29.899 1.00 93.38 317 ALA A O 1
ATOM 2548 N N . GLU A 1 318 ? 1.405 -6.067 30.301 1.00 94.56 318 GLU A N 1
ATOM 2549 C CA . GLU A 1 318 ? 0.685 -6.009 29.033 1.00 94.56 318 GLU A CA 1
ATOM 2550 C C . GLU A 1 318 ? -0.751 -5.534 29.251 1.00 94.56 318 GLU A C 1
ATOM 2552 O O . GLU A 1 318 ? -1.324 -5.684 30.328 1.00 94.56 318 GLU A O 1
ATOM 2557 N N . ARG A 1 319 ? -1.341 -4.946 28.208 1.00 95.88 319 ARG A N 1
ATOM 2558 C CA . ARG A 1 319 ? -2.752 -4.557 28.235 1.00 95.88 319 ARG A CA 1
ATOM 2559 C C . ARG A 1 319 ? -3.619 -5.770 27.940 1.00 95.88 319 ARG A C 1
ATOM 2561 O O . ARG A 1 319 ? -3.373 -6.474 26.962 1.00 95.88 319 ARG A O 1
ATOM 2568 N N . ARG A 1 320 ? -4.709 -5.925 28.687 1.00 95.94 320 ARG A N 1
ATOM 2569 C CA . ARG A 1 320 ? -5.812 -6.803 28.288 1.00 95.94 320 ARG A CA 1
ATOM 2570 C C . ARG A 1 320 ? -6.573 -6.140 27.144 1.00 95.94 320 ARG A C 1
ATOM 2572 O O . ARG A 1 320 ? -7.065 -5.029 27.315 1.00 95.94 320 ARG A O 1
ATOM 2579 N N . ILE A 1 321 ? -6.664 -6.803 25.997 1.00 97.06 321 ILE A N 1
ATOM 2580 C CA . ILE A 1 321 ? -7.377 -6.292 24.820 1.00 97.06 321 ILE A CA 1
ATOM 2581 C C . ILE A 1 321 ? -8.684 -7.061 24.660 1.00 97.06 321 ILE A C 1
ATOM 2583 O O . ILE A 1 321 ? -8.685 -8.290 24.692 1.00 97.06 321 ILE A O 1
ATOM 2587 N N . GLU A 1 322 ? -9.782 -6.332 24.488 1.00 97.25 322 GLU A N 1
ATOM 2588 C CA . GLU A 1 322 ? -11.089 -6.889 24.136 1.00 97.25 322 GLU A CA 1
ATOM 2589 C C . GLU A 1 322 ? -11.650 -6.177 22.907 1.00 97.25 322 GLU A C 1
ATOM 2591 O O . GLU A 1 322 ? -11.512 -4.959 22.779 1.00 97.25 322 GLU A O 1
ATOM 2596 N N . THR A 1 323 ? -12.289 -6.941 22.023 1.00 97.56 323 THR A N 1
ATOM 2597 C CA . THR A 1 323 ? -12.924 -6.439 20.800 1.00 97.56 323 THR A CA 1
ATOM 2598 C C . THR A 1 323 ? -14.425 -6.279 21.024 1.00 97.56 323 THR A C 1
ATOM 2600 O O . THR A 1 323 ? -15.083 -7.185 21.537 1.00 97.56 323 THR A O 1
ATOM 2603 N N . PHE A 1 324 ? -14.973 -5.131 20.626 1.00 97.31 324 PHE A N 1
ATOM 2604 C CA . PHE A 1 324 ? -16.393 -4.803 20.740 1.00 97.31 324 PHE A CA 1
ATOM 2605 C C . PHE A 1 324 ? -16.992 -4.559 19.359 1.00 97.31 324 PHE A C 1
ATOM 2607 O O . PHE A 1 324 ? -16.600 -3.615 18.673 1.00 97.31 324 PHE A O 1
ATOM 2614 N N . ASP A 1 325 ? -17.976 -5.373 18.980 1.00 96.88 325 ASP A N 1
ATOM 2615 C CA . ASP A 1 325 ? -18.668 -5.235 17.700 1.00 96.88 325 ASP A CA 1
ATOM 2616 C C . ASP A 1 325 ? -19.760 -4.165 17.783 1.00 96.88 325 ASP A C 1
ATOM 2618 O O . ASP A 1 325 ? -20.831 -4.354 18.376 1.00 96.88 325 ASP A O 1
ATOM 2622 N N . LEU A 1 326 ? -19.482 -3.013 17.177 1.00 97.12 326 LEU A N 1
ATOM 2623 C CA . LEU A 1 326 ? -20.427 -1.911 17.070 1.00 97.12 326 LEU A CA 1
ATOM 2624 C C . LEU A 1 326 ? -21.257 -2.051 15.796 1.00 97.12 326 LEU A C 1
ATOM 2626 O O . LEU A 1 326 ? -20.696 -2.185 14.718 1.00 97.12 326 LEU A O 1
ATOM 2630 N N . ASN A 1 327 ? -22.579 -1.955 15.901 1.00 96.25 327 ASN A N 1
ATOM 2631 C CA . ASN A 1 327 ? -23.526 -1.963 14.780 1.00 96.25 327 ASN A CA 1
ATOM 2632 C C . ASN A 1 327 ? -24.728 -1.014 14.978 1.00 96.25 327 ASN A C 1
ATOM 2634 O O . ASN A 1 327 ? -25.612 -0.938 14.125 1.00 96.25 327 ASN A O 1
ATOM 2638 N N . ALA A 1 328 ? -24.768 -0.259 16.080 1.00 97.50 328 ALA A N 1
ATOM 2639 C CA . ALA A 1 328 ? -25.827 0.701 16.382 1.00 97.50 328 ALA A CA 1
ATOM 2640 C C . ALA A 1 328 ? -25.280 2.128 16.541 1.00 97.50 328 ALA A C 1
ATOM 2642 O O . ALA A 1 328 ? -24.074 2.354 16.656 1.00 97.50 328 ALA A O 1
ATOM 2643 N N . ARG A 1 329 ? -26.196 3.112 16.540 1.00 97.88 329 ARG A N 1
ATOM 2644 C CA . ARG A 1 329 ? -25.873 4.537 16.736 1.00 97.88 329 ARG A CA 1
ATOM 2645 C C . ARG A 1 329 ? -25.128 4.771 18.043 1.00 97.88 329 ARG A C 1
ATOM 2647 O O . ARG A 1 329 ? -24.110 5.450 18.033 1.00 97.88 329 ARG A O 1
ATOM 2654 N N . THR A 1 330 ? -25.653 4.210 19.127 1.00 98.31 330 THR A N 1
ATOM 2655 C CA . THR A 1 330 ? -25.054 4.237 20.458 1.00 98.31 330 THR A CA 1
ATOM 2656 C C . THR A 1 330 ? -25.152 2.839 21.048 1.00 98.31 330 THR A C 1
ATOM 2658 O O . THR A 1 330 ? -26.233 2.248 21.037 1.00 98.31 330 THR A O 1
ATOM 2661 N N . GLN A 1 331 ? -24.041 2.310 21.552 1.00 98.19 331 GLN A N 1
ATOM 2662 C CA . GLN A 1 331 ? -23.984 1.012 22.223 1.00 98.19 331 GLN A CA 1
ATOM 2663 C C . GLN A 1 331 ? -23.168 1.110 23.500 1.00 98.19 331 GLN A C 1
ATOM 2665 O O . GLN A 1 331 ? -22.147 1.796 23.550 1.00 98.19 331 GLN A O 1
ATOM 2670 N N . THR A 1 332 ? -23.626 0.391 24.519 1.00 98.38 332 THR A N 1
ATOM 2671 C CA . THR A 1 332 ? -22.986 0.333 25.827 1.00 98.38 332 THR A CA 1
ATOM 2672 C C . THR A 1 332 ? -22.616 -1.106 26.149 1.00 98.38 332 THR A C 1
ATOM 2674 O O . THR A 1 332 ? -23.451 -2.004 26.046 1.00 98.38 332 THR A O 1
ATOM 2677 N N . PHE A 1 333 ? -21.380 -1.303 26.591 1.00 98.12 333 PHE A N 1
ATOM 2678 C CA . PHE A 1 333 ? -20.828 -2.584 27.007 1.00 98.12 333 PHE A CA 1
ATOM 2679 C C . PHE A 1 333 ? -20.432 -2.520 28.474 1.00 98.12 333 PHE A C 1
ATOM 2681 O O . PHE A 1 333 ? -20.036 -1.472 28.985 1.00 98.12 333 PHE A O 1
ATOM 2688 N N . ARG A 1 334 ? -20.555 -3.656 29.152 1.00 97.81 334 ARG A N 1
ATOM 2689 C CA . ARG A 1 334 ? -20.242 -3.822 30.569 1.00 97.81 334 ARG A CA 1
ATOM 2690 C C . ARG A 1 334 ? -19.272 -4.975 30.716 1.00 97.81 334 ARG A C 1
ATOM 2692 O O . ARG A 1 334 ? -19.592 -6.091 30.316 1.00 97.81 334 ARG A O 1
ATOM 2699 N N . ILE A 1 335 ? -18.094 -4.679 31.248 1.00 97.06 335 ILE A N 1
ATOM 2700 C CA . ILE A 1 335 ? -16.952 -5.583 31.239 1.00 97.06 335 ILE A CA 1
ATOM 2701 C C . ILE A 1 335 ? -16.479 -5.799 32.672 1.00 97.06 335 ILE A C 1
ATOM 2703 O O . ILE A 1 335 ? -16.005 -4.846 33.298 1.00 97.06 335 ILE A O 1
ATOM 2707 N N . PRO A 1 336 ? -16.580 -7.023 33.211 1.00 97.19 336 PRO A N 1
ATOM 2708 C CA . PRO A 1 336 ? -16.006 -7.329 34.510 1.00 97.19 336 PRO A CA 1
ATOM 2709 C C . PRO A 1 336 ? -14.474 -7.309 34.421 1.00 97.19 336 PRO A C 1
ATOM 2711 O O . PRO A 1 336 ? -13.883 -8.020 33.606 1.00 97.19 336 PRO A O 1
ATOM 2714 N N . LEU A 1 337 ? -13.826 -6.527 35.289 1.00 96.31 337 LEU A N 1
ATOM 2715 C CA . LEU A 1 337 ? -12.366 -6.466 35.415 1.00 96.31 337 LEU A CA 1
ATOM 2716 C C . LEU A 1 337 ? -11.943 -6.699 36.873 1.00 96.31 337 LEU A C 1
ATOM 2718 O O . LEU A 1 337 ? -12.646 -6.285 37.792 1.00 96.31 337 LEU A O 1
ATOM 2722 N N . PRO A 1 338 ? -10.779 -7.325 37.124 1.00 95.25 338 PRO A N 1
ATOM 2723 C CA . PRO A 1 338 ? -10.340 -7.641 38.487 1.00 95.25 338 PRO A CA 1
ATOM 2724 C C . PRO A 1 338 ? -10.015 -6.392 39.324 1.00 95.25 338 PRO A C 1
ATOM 2726 O O . PRO A 1 338 ? -10.081 -6.429 40.552 1.00 95.25 338 PRO A O 1
ATOM 2729 N N . ALA A 1 339 ? -9.686 -5.276 38.674 1.00 96.12 339 ALA A N 1
ATOM 2730 C CA . ALA A 1 339 ? -9.384 -3.995 39.296 1.00 96.12 339 ALA A CA 1
ATOM 2731 C C . ALA A 1 339 ? -9.754 -2.842 38.352 1.00 96.12 339 ALA A C 1
ATOM 2733 O O . ALA A 1 339 ? -9.966 -3.048 37.155 1.00 96.12 339 ALA A O 1
ATOM 2734 N N . ARG A 1 340 ? -9.799 -1.616 38.888 1.00 97.38 340 ARG A N 1
ATOM 2735 C CA . ARG A 1 340 ? -9.965 -0.411 38.068 1.00 97.38 340 ARG A CA 1
ATOM 2736 C C . ARG A 1 340 ? -8.762 -0.284 37.119 1.00 97.38 340 ARG A C 1
ATOM 2738 O O . ARG A 1 340 ? -7.640 -0.270 37.625 1.00 97.38 340 ARG A O 1
ATOM 2745 N N . PRO A 1 341 ? -8.966 -0.136 35.800 1.00 97.38 341 PRO A N 1
ATOM 2746 C CA . PRO A 1 341 ? -7.860 0.084 34.877 1.00 97.38 341 PRO A CA 1
ATOM 2747 C C . PRO A 1 341 ? -7.201 1.448 35.125 1.00 97.38 341 PRO A C 1
ATOM 2749 O O . PRO A 1 341 ? -7.880 2.441 35.397 1.00 97.38 341 PRO A O 1
ATOM 2752 N N . GLU A 1 342 ? -5.876 1.492 35.007 1.00 97.25 342 GLU A N 1
ATOM 2753 C CA . GLU A 1 342 ? -5.066 2.716 35.073 1.00 97.25 342 GLU A CA 1
ATOM 2754 C C . GLU A 1 342 ? -5.194 3.539 33.787 1.00 97.25 342 GLU A C 1
ATOM 2756 O O . GLU A 1 342 ? -5.139 4.767 33.819 1.00 97.25 342 GLU A O 1
ATOM 2761 N N . ALA A 1 343 ? -5.412 2.861 32.658 1.00 96.81 343 ALA A N 1
ATOM 2762 C CA . ALA A 1 343 ? -5.692 3.478 31.371 1.00 96.81 343 ALA A CA 1
ATOM 2763 C C . ALA A 1 343 ? -6.651 2.615 30.543 1.00 96.81 343 ALA A C 1
ATOM 2765 O O . ALA A 1 343 ? -6.595 1.383 30.583 1.00 96.81 343 ALA A O 1
ATOM 2766 N N . VAL A 1 344 ? -7.489 3.283 29.753 1.00 97.19 344 VAL A N 1
ATOM 2767 C CA . VAL A 1 344 ? -8.344 2.681 28.726 1.00 97.19 344 VAL A CA 1
ATOM 2768 C C . VAL A 1 344 ? -7.932 3.298 27.396 1.00 97.19 344 VAL A C 1
ATOM 2770 O O . VAL A 1 344 ? -8.013 4.511 27.219 1.00 97.19 344 VAL A O 1
ATOM 2773 N N . VAL A 1 345 ? -7.414 2.477 26.487 1.00 96.62 345 VAL A N 1
ATOM 2774 C CA . VAL A 1 345 ? -6.833 2.923 25.216 1.00 96.62 345 VAL A CA 1
ATOM 2775 C C . VAL A 1 345 ? -7.668 2.358 24.081 1.00 96.62 345 VAL A C 1
ATOM 2777 O O . VAL A 1 345 ? -7.840 1.145 23.992 1.00 96.62 345 VAL A O 1
ATOM 2780 N N . ALA A 1 346 ? -8.187 3.231 23.221 1.00 96.06 346 ALA A N 1
ATOM 2781 C CA . ALA A 1 346 ? -8.939 2.814 22.047 1.00 96.06 346 ALA A CA 1
ATOM 2782 C C . ALA A 1 346 ? -7.992 2.435 20.911 1.00 96.06 346 ALA A C 1
ATOM 2784 O O . ALA A 1 346 ? -7.010 3.137 20.677 1.00 96.06 346 ALA A O 1
ATOM 2785 N N . ASP A 1 347 ? -8.309 1.339 20.228 1.00 95.69 347 ASP A N 1
ATOM 2786 C CA . ASP A 1 347 ? -7.554 0.779 19.111 1.00 95.69 347 ASP A CA 1
ATOM 2787 C C . ASP A 1 347 ? -6.031 0.773 19.358 1.00 95.69 347 ASP A C 1
ATOM 2789 O O . ASP A 1 347 ? -5.257 1.338 18.578 1.00 95.69 347 ASP A O 1
ATOM 2793 N N . PRO A 1 348 ? -5.558 0.152 20.463 1.00 95.06 348 PRO A N 1
ATOM 2794 C CA . PRO A 1 348 ? -4.148 0.202 20.859 1.00 95.06 348 PRO A CA 1
ATOM 2795 C C . PRO A 1 348 ? -3.223 -0.455 19.827 1.00 95.06 348 PRO A C 1
ATOM 2797 O O . PRO A 1 348 ? -2.002 -0.323 19.919 1.00 95.06 348 PRO A O 1
ATOM 2800 N N . GLN A 1 349 ? -3.800 -1.199 18.879 1.00 93.81 349 GLN A N 1
ATOM 2801 C CA . GLN A 1 349 ? -3.083 -1.908 17.840 1.00 93.81 349 GLN A CA 1
ATOM 2802 C C . GLN A 1 349 ? -3.190 -1.281 16.448 1.00 93.81 349 GLN A C 1
ATOM 2804 O O . GLN A 1 349 ? -2.554 -1.799 15.536 1.00 93.81 349 GLN A O 1
ATOM 2809 N N . VAL A 1 350 ? -3.898 -0.155 16.296 1.00 95.50 350 VAL A N 1
ATOM 2810 C CA . VAL A 1 350 ? -4.049 0.542 15.007 1.00 95.50 350 VAL A CA 1
ATOM 2811 C C . VAL A 1 350 ? -4.669 -0.403 13.960 1.00 95.50 350 VAL A C 1
ATOM 2813 O O . VAL A 1 350 ? -4.187 -0.520 12.841 1.00 95.50 350 VAL A O 1
ATOM 2816 N N . ARG A 1 351 ? -5.731 -1.127 14.338 1.00 95.12 351 ARG A N 1
ATOM 2817 C CA . ARG A 1 351 ? -6.396 -2.154 13.516 1.00 95.12 351 ARG A CA 1
ATOM 2818 C C . ARG A 1 351 ? -7.638 -1.650 12.794 1.00 95.12 351 ARG A C 1
ATOM 2820 O O . ARG A 1 351 ? -8.099 -2.312 11.867 1.00 95.12 351 ARG A O 1
ATOM 2827 N N . LEU A 1 352 ? -8.174 -0.491 13.181 1.00 97.19 352 LEU A N 1
ATOM 2828 C CA . LEU A 1 352 ? -9.426 0.027 12.631 1.00 97.19 352 LEU A CA 1
ATOM 2829 C C . LEU A 1 352 ? -9.261 1.426 12.032 1.00 97.19 352 LEU A C 1
ATOM 2831 O O . LEU A 1 352 ? -8.800 2.349 12.699 1.00 97.19 352 LEU A O 1
ATOM 2835 N N . LEU A 1 353 ? -9.719 1.637 10.797 1.00 98.12 353 LEU A N 1
ATOM 2836 C CA . LEU A 1 353 ? -9.841 2.982 10.234 1.00 98.12 353 LEU A CA 1
ATOM 2837 C C . LEU A 1 353 ? -11.048 3.708 10.855 1.00 98.12 353 LEU A C 1
ATOM 2839 O O . LEU A 1 353 ? -12.148 3.716 10.306 1.00 98.12 353 LEU A O 1
ATOM 2843 N N . ALA A 1 354 ? -10.843 4.325 12.015 1.00 97.56 354 ALA A N 1
ATOM 2844 C CA . ALA A 1 354 ? -11.832 5.152 12.696 1.00 97.56 354 ALA A CA 1
ATOM 2845 C C . ALA A 1 354 ? -11.147 6.265 13.494 1.00 97.56 354 ALA A C 1
ATOM 2847 O O . ALA A 1 354 ? -10.019 6.108 13.964 1.00 97.56 354 ALA A O 1
ATOM 2848 N N . ARG A 1 355 ? -11.847 7.384 13.695 1.00 96.12 355 ARG A N 1
ATOM 2849 C CA . ARG A 1 355 ? -11.453 8.398 14.677 1.00 96.12 355 ARG A CA 1
ATOM 2850 C C . ARG A 1 355 ? -12.229 8.144 15.959 1.00 96.12 355 ARG A C 1
ATOM 2852 O O . ARG A 1 355 ? -13.452 8.202 15.931 1.00 96.12 355 ARG A O 1
ATOM 2859 N N . ILE A 1 356 ? -11.529 7.859 17.056 1.00 96.69 356 ILE A N 1
ATOM 2860 C CA . ILE A 1 356 ? -12.139 7.580 18.362 1.00 96.69 356 ILE A CA 1
ATOM 2861 C C . ILE A 1 356 ? -11.722 8.676 19.336 1.00 96.69 356 ILE A C 1
ATOM 2863 O O . ILE A 1 356 ? -10.532 8.881 19.571 1.00 96.69 356 ILE A O 1
ATOM 2867 N N . THR A 1 357 ? -12.693 9.395 19.888 1.00 96.31 357 THR A N 1
ATOM 2868 C CA . THR A 1 357 ? -12.465 10.500 20.823 1.00 96.31 357 THR A CA 1
ATOM 2869 C C . THR A 1 357 ? -13.095 10.170 22.166 1.00 96.31 357 THR A C 1
ATOM 2871 O O . THR A 1 357 ? -14.290 9.888 22.229 1.00 96.31 357 THR A O 1
ATOM 2874 N N . TRP A 1 358 ? -12.286 10.198 23.227 1.00 95.06 358 TRP A N 1
ATOM 2875 C CA . TRP A 1 358 ? -12.763 10.024 24.597 1.00 95.06 358 TRP A CA 1
ATOM 2876 C C . TRP A 1 358 ? -13.401 11.315 25.117 1.00 95.06 358 TRP A C 1
ATOM 2878 O O . TRP A 1 358 ? -12.815 12.387 24.955 1.00 95.06 358 TRP A O 1
ATOM 2888 N N . GLU A 1 359 ? -14.582 11.194 25.723 1.00 88.69 359 GLU A N 1
ATOM 2889 C CA . GLU A 1 359 ? -15.268 12.265 26.465 1.00 88.69 359 GLU A CA 1
ATOM 2890 C C . GLU A 1 359 ? -14.781 12.406 27.910 1.00 88.69 359 GLU A C 1
ATOM 2892 O O . GLU A 1 359 ? -14.457 11.371 28.546 1.00 88.69 359 GLU A O 1
#

Solvent-accessible surface area (backbone atoms only — not comparable to full-atom values): 19390 Å² total; per-residue (Å²): 116,49,75,49,51,45,52,44,84,76,46,77,45,84,44,88,85,94,37,74,49,73,41,65,50,56,92,67,89,74,63,78,89,38,62,55,77,48,77,44,67,59,37,72,46,71,93,42,68,32,87,92,30,49,32,31,36,36,22,44,63,93,44,32,78,29,30,53,58,31,53,53,52,52,40,65,44,50,37,49,50,35,71,62,47,42,84,76,85,59,87,35,41,35,44,28,58,32,89,52,94,46,74,58,42,49,21,46,45,38,32,35,25,14,61,84,54,51,76,49,72,47,84,41,50,60,59,53,33,26,43,55,36,18,48,51,25,46,61,25,29,15,48,64,45,76,33,34,43,25,57,16,41,4,43,12,46,31,49,26,37,55,46,35,30,74,79,72,28,62,68,56,24,40,52,52,52,55,52,34,49,54,46,30,79,74,59,38,60,86,55,28,39,52,33,73,92,68,92,58,70,70,73,59,72,41,31,37,17,27,44,42,28,16,50,51,52,52,39,46,29,68,73,55,30,65,69,33,35,46,52,17,48,28,51,41,41,71,72,24,61,72,32,65,42,54,68,66,56,53,48,52,36,40,26,69,58,48,73,50,90,52,62,72,59,49,46,62,63,31,64,32,55,72,72,56,36,32,44,31,41,75,50,77,40,80,91,75,32,28,38,40,40,36,41,30,53,73,46,92,73,84,63,80,41,72,44,40,36,25,35,32,42,82,94,51,95,60,61,54,71,49,75,44,80,41,71,58,59,64,48,74,49,78,43,82,41,99,61,77,57,80,43,79,37,75,43,78,74,68,66,58,90,58,49,78,43,79,110

Radius of gyration: 23.61 Å; Cα contacts (8 Å, |Δi|>4): 722; chains: 1; bounding box: 54×34×83 Å